Protein AF-A0A8B3P7I0-F1 (afdb_monomer_lite)

Secondary structure (DSSP, 8-state):
--HHHHHTSHHHHHHHHHHHHH--HHHHHHHHHHHHHHHHHHHHTTT-HHHHHHHHHHHHHHHHHHHHHHHHHTT-HHHHTTS-TT-HHHHHHHHHHHHHHHHHHHHTT-EEEEETTTTEEEEEEEETTEEEEEE----TT--SSSTT----HHHHHHHHTTSSSHHHHHHHHHHHHHHHHHHHS-BTTB----SS---GGGGHHHHTT--TT--

pLDDT: mean 73.66, std 15.65, range [30.73, 93.88]

Radius of gyration: 17.83 Å; chains: 1; bounding box: 43×37×45 Å

Structure (mmCIF, N/CA/C/O backbone):
data_AF-A0A8B3P7I0-F1
#
_entry.id   AF-A0A8B3P7I0-F1
#
loop_
_atom_site.group_PDB
_atom_site.id
_atom_site.type_symbol
_atom_site.label_atom_id
_atom_site.label_alt_id
_atom_site.label_comp_id
_atom_site.label_asym_id
_atom_site.label_entity_id
_atom_site.label_seq_id
_atom_site.pdbx_PDB_ins_code
_atom_site.Cartn_x
_atom_site.Cartn_y
_atom_site.Cartn_z
_atom_site.occupancy
_atom_site.B_iso_or_equiv
_atom_site.auth_seq_id
_atom_site.auth_comp_id
_atom_site.auth_asym_id
_atom_site.auth_atom_id
_atom_site.pdbx_PDB_model_num
ATOM 1 N N . MET A 1 1 ? 6.645 -15.765 -8.469 1.00 44.56 1 MET A N 1
ATOM 2 C CA . MET A 1 1 ? 5.422 -16.469 -8.013 1.00 44.56 1 MET A CA 1
ATOM 3 C C . MET A 1 1 ? 4.881 -15.931 -6.669 1.00 44.56 1 MET A C 1
ATOM 5 O O . MET A 1 1 ? 4.342 -16.698 -5.891 1.00 44.56 1 MET A O 1
ATOM 9 N N . VAL A 1 2 ? 4.981 -14.617 -6.403 1.00 53.50 2 VAL A N 1
ATOM 10 C CA . VAL A 1 2 ? 4.566 -13.982 -5.123 1.00 53.50 2 VAL A CA 1
ATOM 11 C C . VAL A 1 2 ? 3.185 -13.311 -5.235 1.00 53.50 2 VAL A C 1
ATOM 13 O O . VAL A 1 2 ? 2.382 -13.373 -4.316 1.00 53.50 2 VAL A O 1
ATOM 16 N N . VAL A 1 3 ? 2.853 -12.743 -6.402 1.00 53.81 3 VAL A N 1
ATOM 17 C CA . VAL A 1 3 ? 1.578 -12.024 -6.619 1.00 53.81 3 VAL A CA 1
ATOM 18 C C . VAL A 1 3 ? 0.361 -12.957 -6.666 1.00 53.81 3 VAL A C 1
ATOM 20 O O . VAL A 1 3 ? -0.700 -12.590 -6.178 1.00 53.81 3 VAL A O 1
ATOM 23 N N . LYS A 1 4 ? 0.506 -14.184 -7.190 1.00 53.66 4 LYS A N 1
ATOM 24 C CA . LYS A 1 4 ? -0.599 -15.160 -7.227 1.00 53.66 4 LYS A CA 1
ATOM 25 C C . LYS A 1 4 ? -1.088 -15.512 -5.824 1.00 53.66 4 LYS A C 1
ATOM 27 O O . LYS A 1 4 ? -2.280 -15.455 -5.559 1.00 53.66 4 LYS A O 1
ATOM 32 N N . ALA A 1 5 ? -0.147 -15.825 -4.936 1.00 59.59 5 ALA A N 1
ATOM 33 C CA . ALA A 1 5 ? -0.457 -16.203 -3.566 1.00 59.59 5 ALA A CA 1
ATOM 34 C C . ALA A 1 5 ? -1.152 -15.073 -2.795 1.00 59.59 5 ALA A C 1
ATOM 36 O O . ALA A 1 5 ? -1.981 -15.347 -1.942 1.00 59.59 5 ALA A O 1
ATOM 37 N N . LEU A 1 6 ? -0.883 -13.815 -3.155 1.00 64.69 6 LEU A N 1
ATOM 38 C CA . LEU A 1 6 ? -1.571 -12.662 -2.583 1.00 64.69 6 LEU A CA 1
ATOM 39 C C . LEU A 1 6 ? -2.996 -12.489 -3.065 1.00 64.69 6 LEU A C 1
ATOM 41 O O . LEU A 1 6 ? -3.870 -12.208 -2.258 1.00 64.69 6 LEU A O 1
ATOM 45 N N . ILE A 1 7 ? -3.234 -12.623 -4.369 1.00 70.38 7 ILE A N 1
ATOM 46 C CA . ILE A 1 7 ? -4.578 -12.448 -4.928 1.00 70.38 7 ILE A CA 1
ATOM 47 C C . ILE A 1 7 ? -5.504 -13.575 -4.470 1.00 70.38 7 ILE A C 1
ATOM 49 O O . ILE A 1 7 ? -6.681 -13.326 -4.218 1.00 70.38 7 ILE A O 1
ATOM 53 N N . ASP A 1 8 ? -4.960 -14.781 -4.324 1.00 74.88 8 ASP A N 1
ATOM 54 C CA . ASP A 1 8 ? -5.702 -15.965 -3.897 1.00 74.88 8 ASP A CA 1
ATOM 55 C C . ASP A 1 8 ? -5.804 -16.072 -2.354 1.00 74.88 8 ASP A C 1
ATOM 57 O O . ASP A 1 8 ? -6.414 -17.008 -1.838 1.00 74.88 8 ASP A O 1
ATOM 61 N N . HIS A 1 9 ? -5.227 -15.125 -1.598 1.00 76.75 9 HIS A N 1
ATOM 62 C CA . HIS A 1 9 ? -5.229 -15.155 -0.134 1.00 76.75 9 HIS A CA 1
ATOM 63 C C . HIS A 1 9 ? -6.627 -14.838 0.444 1.00 76.75 9 HIS A C 1
ATOM 65 O O . HIS A 1 9 ? -7.264 -13.881 -0.007 1.00 76.75 9 HIS A O 1
ATOM 71 N N . PRO A 1 10 ? -7.097 -15.529 1.505 1.00 78.19 10 PRO A N 1
ATOM 72 C CA . PRO A 1 10 ? -8.409 -15.268 2.116 1.00 78.19 10 PRO A CA 1
ATOM 73 C C . PRO A 1 10 ? -8.631 -13.814 2.554 1.00 78.19 10 PRO A C 1
ATOM 75 O O . PRO A 1 10 ? -9.731 -13.280 2.424 1.00 78.19 10 PRO A O 1
ATOM 78 N N . VAL A 1 11 ? -7.580 -13.133 3.025 1.00 81.25 11 VAL A N 1
ATOM 79 C CA . VAL A 1 11 ? -7.655 -11.698 3.359 1.00 81.25 11 VAL A CA 1
ATOM 80 C C . VAL A 1 11 ? -7.871 -10.849 2.105 1.00 81.25 11 VAL A C 1
ATOM 82 O O . VAL A 1 11 ? -8.641 -9.895 2.146 1.00 81.25 11 VAL A O 1
ATOM 85 N N . ALA A 1 12 ? -7.243 -11.191 0.977 1.00 80.06 12 ALA A N 1
ATOM 86 C CA . ALA A 1 12 ? -7.427 -10.458 -0.273 1.00 80.06 12 ALA A CA 1
ATOM 87 C C . ALA A 1 12 ? -8.825 -10.677 -0.867 1.00 80.06 12 ALA A C 1
ATOM 89 O O . ALA A 1 12 ? -9.408 -9.728 -1.404 1.00 80.06 12 ALA A O 1
ATOM 90 N N . ASP A 1 13 ? -9.390 -11.881 -0.726 1.00 82.69 13 ASP A N 1
ATOM 91 C CA . ASP A 1 13 ? -10.798 -12.138 -1.044 1.00 82.69 13 ASP A CA 1
ATOM 92 C C . ASP A 1 13 ? -11.724 -11.294 -0.161 1.00 82.69 13 ASP A C 1
ATOM 94 O O . ASP A 1 13 ? -12.556 -10.544 -0.677 1.00 82.69 13 ASP A O 1
ATOM 98 N N . TRP A 1 14 ? -11.522 -11.324 1.160 1.00 85.75 14 TRP A N 1
ATOM 99 C CA . TRP A 1 14 ? -12.306 -10.520 2.097 1.00 85.75 14 TRP A CA 1
ATOM 100 C C . TRP A 1 14 ? -12.247 -9.026 1.757 1.00 85.75 14 TRP A C 1
ATOM 102 O O . TRP A 1 14 ? -13.291 -8.383 1.630 1.00 85.75 14 TRP A O 1
ATOM 112 N N . VAL A 1 15 ? -11.045 -8.478 1.534 1.00 82.25 15 VAL A N 1
ATOM 113 C CA . VAL A 1 15 ? -10.854 -7.073 1.140 1.00 82.25 15 VAL A CA 1
ATOM 114 C C . VAL A 1 15 ? -11.589 -6.792 -0.169 1.00 82.25 15 VAL A C 1
ATOM 116 O O . VAL A 1 15 ? -12.301 -5.793 -0.266 1.00 82.25 15 VAL A O 1
ATOM 119 N N . SER A 1 16 ? -11.477 -7.685 -1.156 1.00 83.12 16 SER A N 1
ATOM 120 C CA . SER A 1 16 ? -12.153 -7.537 -2.449 1.00 83.12 16 SER A CA 1
ATOM 121 C C . SER A 1 16 ? -13.674 -7.491 -2.302 1.00 83.12 16 SER A C 1
ATOM 123 O O . SER A 1 16 ? -14.308 -6.652 -2.940 1.00 83.12 16 SER A O 1
ATOM 125 N N . ARG A 1 17 ? -14.266 -8.334 -1.446 1.00 87.00 17 ARG A N 1
ATOM 126 C CA . ARG A 1 17 ? -15.709 -8.306 -1.156 1.00 87.00 17 ARG A CA 1
ATOM 127 C C . ARG A 1 17 ? -16.110 -7.005 -0.463 1.00 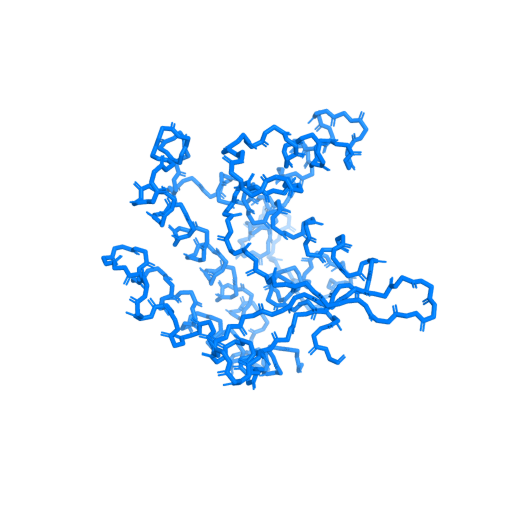87.00 17 ARG A C 1
ATOM 129 O O . ARG A 1 17 ? -16.977 -6.286 -0.955 1.00 87.00 17 ARG A O 1
ATOM 136 N N . LYS A 1 18 ? -15.421 -6.638 0.623 1.00 84.31 18 LYS A N 1
ATOM 137 C CA . LYS A 1 18 ? -15.746 -5.437 1.411 1.00 84.31 18 LYS A CA 1
ATOM 138 C C . LYS A 1 18 ? -15.549 -4.130 0.653 1.00 84.31 18 LYS A C 1
ATOM 140 O O . LYS A 1 18 ? -16.204 -3.149 0.991 1.00 84.31 18 LYS A O 1
ATOM 145 N N . VAL A 1 19 ? -14.688 -4.093 -0.366 1.00 84.81 19 VAL A N 1
ATOM 146 C CA . VAL A 1 19 ? -14.548 -2.931 -1.258 1.00 84.81 19 VAL A CA 1
ATOM 147 C C . VAL A 1 19 ? -15.885 -2.568 -1.907 1.00 84.81 19 VAL A C 1
ATOM 149 O O . VAL A 1 19 ? -16.232 -1.390 -1.912 1.00 84.81 19 VAL A O 1
ATOM 152 N N . TYR A 1 20 ? -16.650 -3.546 -2.399 1.00 85.81 20 TYR A N 1
ATOM 153 C CA . TYR A 1 20 ? -17.955 -3.285 -3.017 1.00 85.81 20 TYR A CA 1
ATOM 154 C C . TYR A 1 20 ? -19.025 -2.891 -1.995 1.00 85.81 20 TYR A C 1
ATOM 156 O O . TYR A 1 20 ? -19.889 -2.077 -2.312 1.00 85.81 20 TYR A O 1
ATOM 164 N N . ASP A 1 21 ? -18.935 -3.411 -0.770 1.00 83.62 21 ASP A N 1
ATOM 165 C CA . ASP A 1 21 ? -19.896 -3.106 0.295 1.00 83.62 21 ASP A CA 1
ATOM 166 C C . ASP A 1 21 ? -19.663 -1.724 0.927 1.00 83.62 21 ASP A C 1
ATOM 168 O O . ASP A 1 21 ? -20.606 -1.050 1.338 1.00 83.62 21 ASP A O 1
ATOM 172 N N . ARG A 1 22 ? -18.393 -1.314 1.071 1.00 82.12 22 ARG A N 1
ATOM 173 C CA . ARG A 1 22 ? -17.993 -0.171 1.913 1.00 82.12 22 ARG A CA 1
ATOM 174 C C . ARG A 1 22 ? -17.535 1.055 1.131 1.00 82.12 22 ARG A C 1
ATOM 176 O O . ARG A 1 22 ? -17.549 2.155 1.682 1.00 82.12 22 ARG A O 1
ATOM 183 N N . LEU A 1 23 ? -17.086 0.897 -0.114 1.00 86.62 23 LEU A N 1
ATOM 184 C CA . LEU A 1 23 ? -16.621 2.017 -0.932 1.00 86.62 23 LEU A CA 1
ATOM 185 C C . LEU A 1 23 ? -17.664 2.408 -1.969 1.00 86.62 23 LEU A C 1
ATOM 187 O O . LEU A 1 23 ? -18.417 1.592 -2.486 1.00 86.62 23 LEU A O 1
ATOM 191 N N . SER A 1 24 ? -17.655 3.684 -2.338 1.00 87.31 24 SER A N 1
ATOM 192 C CA . SER A 1 24 ? -18.503 4.203 -3.404 1.00 87.31 24 SER A CA 1
ATOM 193 C C . SER A 1 24 ? -17.734 5.162 -4.309 1.00 87.31 24 SER A C 1
ATOM 195 O O . SER A 1 24 ? -16.633 5.634 -3.990 1.00 87.31 24 SER A O 1
ATOM 197 N N . SER A 1 25 ? -18.328 5.466 -5.463 1.00 92.44 25 SER A N 1
ATOM 198 C CA . SER A 1 25 ? -17.863 6.515 -6.374 1.00 92.44 25 SER A CA 1
ATOM 199 C C . SER A 1 25 ? -16.387 6.345 -6.785 1.00 92.44 25 SER A C 1
ATOM 201 O O . SER A 1 25 ? -15.956 5.270 -7.217 1.00 92.44 25 SER A O 1
ATOM 203 N N . ARG A 1 26 ? -15.588 7.415 -6.660 1.00 92.00 26 ARG A N 1
ATOM 204 C CA . ARG A 1 26 ? -14.170 7.433 -7.031 1.00 92.00 26 ARG A CA 1
ATOM 205 C C . ARG A 1 26 ? -13.340 6.423 -6.240 1.00 92.00 26 ARG A C 1
ATOM 207 O O . ARG A 1 26 ? -12.462 5.809 -6.831 1.00 92.00 26 ARG A O 1
ATOM 214 N N . ALA A 1 27 ? -13.606 6.247 -4.944 1.00 90.25 27 ALA A N 1
ATOM 215 C CA . ALA A 1 27 ? -12.837 5.318 -4.116 1.00 90.25 27 ALA A CA 1
ATOM 216 C C . ALA A 1 27 ? -13.004 3.876 -4.617 1.00 90.25 27 ALA A C 1
ATOM 218 O O . ALA A 1 27 ? -12.011 3.198 -4.862 1.00 90.25 27 ALA A O 1
ATOM 219 N N . LEU A 1 28 ? -14.248 3.462 -4.888 1.00 90.50 28 LEU A N 1
ATOM 220 C CA . LEU A 1 28 ? -14.544 2.152 -5.473 1.00 90.50 28 LEU A CA 1
ATOM 221 C C . LEU A 1 28 ? -13.883 1.974 -6.847 1.00 90.50 28 LEU A C 1
ATOM 223 O O . LEU A 1 28 ? -13.230 0.964 -7.094 1.00 90.50 28 LEU A O 1
ATOM 227 N N . SER A 1 29 ? -14.003 2.974 -7.726 1.00 93.88 29 SER A N 1
ATOM 228 C CA . SER A 1 29 ? -13.418 2.913 -9.076 1.00 93.88 29 SER A CA 1
ATOM 229 C C . SER A 1 29 ? -11.896 2.730 -9.032 1.00 93.88 29 SER A C 1
ATOM 231 O O . SER A 1 29 ? -11.353 1.885 -9.741 1.00 93.88 29 SER A O 1
ATOM 233 N N . CYS A 1 30 ? -11.214 3.478 -8.159 1.00 92.94 30 CYS A N 1
ATOM 234 C CA . CYS A 1 30 ? -9.774 3.352 -7.942 1.00 92.94 30 CYS A CA 1
ATOM 235 C C . CYS A 1 30 ? -9.399 1.982 -7.351 1.00 92.94 30 CYS A C 1
ATOM 237 O O . CYS A 1 30 ? -8.455 1.360 -7.827 1.00 92.94 30 CYS A O 1
ATOM 239 N N . ALA A 1 31 ? -10.154 1.459 -6.376 1.00 89.94 31 ALA A N 1
ATOM 240 C CA . ALA A 1 31 ? -9.902 0.131 -5.804 1.00 89.94 31 ALA A CA 1
ATOM 241 C C . ALA A 1 31 ? -9.999 -0.987 -6.858 1.00 89.94 31 ALA A C 1
ATOM 243 O O . ALA A 1 31 ? -9.117 -1.843 -6.960 1.00 89.94 31 ALA A O 1
ATOM 244 N N . VAL A 1 32 ? -11.046 -0.950 -7.688 1.00 90.88 32 VAL A N 1
ATOM 245 C CA . VAL A 1 32 ? -11.231 -1.904 -8.791 1.00 90.88 32 VAL A CA 1
ATOM 246 C C . VAL A 1 32 ? -10.093 -1.784 -9.805 1.00 90.88 32 VAL A C 1
ATOM 248 O O . VAL A 1 32 ? -9.547 -2.800 -10.244 1.00 90.88 32 VAL A O 1
ATOM 251 N N . ASN A 1 33 ? -9.692 -0.558 -10.155 1.00 93.56 33 ASN A N 1
ATOM 252 C CA . ASN A 1 33 ? -8.608 -0.347 -11.109 1.00 93.56 33 ASN A CA 1
ATOM 253 C C . ASN A 1 33 ? -7.257 -0.835 -10.560 1.00 93.56 33 ASN A C 1
ATOM 255 O O . ASN A 1 33 ? -6.516 -1.508 -11.277 1.00 93.56 33 ASN A O 1
ATOM 259 N N . ALA A 1 34 ? -6.981 -0.594 -9.275 1.00 90.69 34 ALA A N 1
ATOM 260 C CA . ALA A 1 34 ? -5.794 -1.099 -8.592 1.00 90.69 34 ALA A CA 1
ATOM 261 C C . ALA A 1 34 ? -5.694 -2.628 -8.696 1.00 90.69 34 ALA A C 1
ATOM 263 O O . ALA A 1 34 ? -4.689 -3.160 -9.172 1.00 90.69 34 ALA A O 1
ATOM 264 N N . ARG A 1 35 ? -6.776 -3.341 -8.355 1.00 88.19 35 ARG A N 1
ATOM 265 C CA . ARG A 1 35 ? -6.840 -4.808 -8.458 1.00 88.19 35 ARG A CA 1
ATOM 266 C C . ARG A 1 35 ? -6.635 -5.295 -9.892 1.00 88.19 35 ARG A C 1
ATOM 268 O O . ARG A 1 35 ? -5.877 -6.235 -10.123 1.00 88.19 35 ARG A O 1
ATOM 275 N N . ASN A 1 36 ? -7.276 -4.656 -10.869 1.00 90.81 36 ASN A N 1
ATOM 276 C CA . ASN A 1 36 ? -7.137 -5.033 -12.277 1.00 90.81 36 ASN A CA 1
ATOM 277 C C . ASN A 1 36 ? -5.695 -4.876 -12.774 1.00 90.81 36 ASN A C 1
ATOM 279 O O . ASN A 1 36 ? -5.183 -5.754 -13.471 1.00 90.81 36 ASN A O 1
ATOM 283 N N . HIS A 1 37 ? -5.028 -3.782 -12.407 1.00 91.06 37 HIS A N 1
ATOM 284 C CA . HIS A 1 37 ? -3.626 -3.562 -12.742 1.00 91.06 37 HIS A CA 1
ATOM 285 C C . HIS A 1 37 ? -2.696 -4.561 -12.047 1.00 91.06 37 HIS A C 1
ATOM 287 O O . HIS A 1 37 ? -1.776 -5.062 -12.692 1.00 91.06 37 HIS A O 1
ATOM 293 N N . LEU A 1 38 ? -2.981 -4.944 -10.801 1.00 86.81 38 LEU A N 1
ATOM 294 C CA . LEU A 1 38 ? -2.221 -5.978 -10.101 1.00 86.81 38 LEU A CA 1
ATOM 295 C C . LEU A 1 38 ? -2.350 -7.353 -10.779 1.00 86.81 38 LEU A C 1
ATOM 297 O O . LEU A 1 38 ? -1.347 -8.016 -11.042 1.00 86.81 38 LEU A O 1
ATOM 301 N N . ILE A 1 39 ? -3.571 -7.754 -11.152 1.00 87.38 39 ILE A N 1
ATOM 302 C CA . ILE A 1 39 ? -3.816 -8.999 -11.902 1.00 87.38 39 ILE A CA 1
ATOM 303 C C . ILE A 1 39 ? -3.075 -8.978 -13.246 1.00 87.38 39 ILE A C 1
ATOM 305 O O . ILE A 1 39 ? -2.494 -9.983 -13.656 1.00 87.38 39 ILE A O 1
ATOM 309 N N . ARG A 1 40 ? -3.081 -7.840 -13.953 1.00 89.25 40 ARG A N 1
ATOM 310 C CA . ARG A 1 40 ? -2.334 -7.680 -15.212 1.00 89.25 40 ARG A CA 1
ATOM 311 C C . ARG A 1 40 ? -0.830 -7.813 -14.993 1.00 89.25 40 ARG A C 1
ATOM 313 O O . ARG A 1 40 ? -0.191 -8.533 -15.756 1.00 89.25 40 ARG A O 1
ATOM 320 N N . ALA A 1 41 ? -0.292 -7.182 -13.948 1.00 86.50 41 ALA A N 1
ATOM 321 C CA . ALA A 1 41 ? 1.119 -7.280 -13.589 1.00 86.50 41 ALA A CA 1
ATOM 322 C C . ALA A 1 41 ? 1.542 -8.738 -13.391 1.00 86.50 41 ALA A C 1
ATOM 324 O O . ALA A 1 41 ? 2.561 -9.157 -13.934 1.00 86.50 41 ALA A O 1
ATOM 325 N N . GLN A 1 42 ? 0.722 -9.527 -12.692 1.00 84.44 42 GLN A N 1
ATOM 326 C CA . GLN A 1 42 ? 0.960 -10.956 -12.516 1.00 84.44 42 GLN A CA 1
ATOM 327 C C . GLN A 1 42 ? 0.945 -11.714 -13.846 1.00 84.44 42 GLN A C 1
ATOM 329 O O . GLN A 1 42 ? 1.863 -12.478 -14.122 1.00 84.44 42 GLN A O 1
ATOM 334 N N . LYS A 1 43 ? -0.091 -11.520 -14.670 1.00 86.44 43 LYS A N 1
ATOM 335 C CA . LYS A 1 43 ? -0.264 -12.269 -15.926 1.00 86.44 43 LYS A CA 1
ATOM 336 C C . LYS A 1 43 ? 0.850 -12.015 -16.940 1.00 86.44 43 LYS A C 1
ATOM 338 O O . LYS A 1 43 ? 1.138 -12.894 -17.742 1.00 86.44 43 LYS A O 1
ATOM 343 N N . ILE A 1 44 ? 1.442 -10.822 -16.924 1.00 86.19 44 ILE A N 1
ATOM 344 C CA . ILE A 1 44 ? 2.500 -10.428 -17.861 1.00 86.19 44 ILE A CA 1
ATOM 345 C C . ILE A 1 44 ? 3.911 -10.589 -17.271 1.00 86.19 44 ILE A C 1
ATOM 347 O O . ILE A 1 44 ? 4.880 -10.380 -17.993 1.00 86.19 44 ILE A O 1
ATOM 351 N N . ALA A 1 45 ? 4.045 -10.965 -15.991 1.00 83.00 45 ALA A N 1
ATOM 352 C CA . ALA A 1 45 ? 5.334 -11.049 -15.295 1.00 83.00 45 ALA A CA 1
ATOM 353 C C . ALA A 1 45 ? 6.347 -11.944 -16.020 1.00 83.00 45 ALA A C 1
ATOM 355 O O . ALA A 1 45 ? 7.490 -11.535 -16.204 1.00 83.00 45 ALA A O 1
ATOM 356 N N . ASP A 1 46 ? 5.904 -13.105 -16.505 1.00 80.06 46 ASP A N 1
ATOM 357 C CA . ASP A 1 46 ? 6.772 -14.074 -17.188 1.00 80.06 46 ASP A CA 1
ATOM 358 C C . ASP A 1 46 ? 7.021 -13.721 -18.670 1.00 80.06 46 ASP A C 1
ATOM 360 O O . ASP A 1 46 ? 7.829 -14.360 -19.339 1.00 80.06 46 ASP A O 1
ATOM 364 N N . ILE A 1 47 ? 6.329 -12.702 -19.195 1.00 86.00 47 ILE A N 1
ATOM 365 C CA . ILE A 1 47 ? 6.422 -12.257 -20.595 1.00 86.00 47 ILE A CA 1
ATOM 366 C C . ILE A 1 47 ? 7.277 -10.990 -20.702 1.00 86.00 47 ILE A C 1
ATOM 368 O O . ILE A 1 47 ? 8.110 -10.860 -21.597 1.00 86.00 47 ILE A O 1
ATOM 372 N N . SER A 1 48 ? 7.059 -10.022 -19.811 1.00 82.69 48 SER A N 1
ATOM 373 C CA . SER A 1 48 ? 7.781 -8.754 -19.801 1.00 82.69 48 SER A CA 1
ATOM 374 C C . SER A 1 48 ? 7.845 -8.170 -18.395 1.00 82.69 48 SER A C 1
ATOM 376 O O . SER A 1 48 ? 6.864 -7.621 -17.885 1.00 82.69 48 SER A O 1
ATOM 378 N N . THR A 1 49 ? 9.042 -8.204 -17.808 1.00 80.56 49 THR A N 1
ATOM 379 C CA . THR A 1 49 ? 9.336 -7.579 -16.513 1.00 80.56 49 THR A CA 1
ATOM 380 C C . THR A 1 49 ? 8.984 -6.093 -16.513 1.00 80.56 49 THR A C 1
ATOM 382 O O . THR A 1 49 ? 8.354 -5.612 -15.577 1.00 80.56 49 THR A O 1
ATOM 385 N N . THR A 1 50 ? 9.308 -5.365 -17.585 1.00 80.75 50 THR A N 1
ATOM 386 C CA . THR A 1 50 ? 9.037 -3.924 -17.692 1.00 80.75 50 THR A CA 1
ATOM 387 C C . THR A 1 50 ? 7.545 -3.615 -17.705 1.00 80.75 50 THR A C 1
ATOM 389 O O . THR A 1 50 ? 7.083 -2.757 -16.955 1.00 80.75 50 THR A O 1
ATOM 392 N N . VAL A 1 51 ? 6.761 -4.334 -18.514 1.00 84.06 51 VAL A N 1
ATOM 393 C CA . VAL A 1 51 ? 5.306 -4.117 -18.574 1.00 84.06 51 VAL A CA 1
ATOM 394 C C . VAL A 1 51 ? 4.631 -4.577 -17.278 1.00 84.06 51 VAL A C 1
ATOM 396 O O . VAL A 1 51 ? 3.691 -3.933 -16.807 1.00 84.06 51 VAL A O 1
ATOM 399 N N . SER A 1 52 ? 5.128 -5.651 -16.661 1.00 83.19 52 SER A N 1
ATOM 400 C CA . SER A 1 52 ? 4.669 -6.111 -15.348 1.00 83.19 52 SER A CA 1
ATOM 401 C C . SER A 1 52 ? 4.903 -5.048 -14.276 1.00 83.19 52 SER A C 1
ATOM 403 O O . SER A 1 52 ? 3.963 -4.663 -13.578 1.00 83.19 52 SER A O 1
ATOM 405 N N . TYR A 1 53 ? 6.112 -4.487 -14.222 1.00 82.06 53 TYR A N 1
ATOM 406 C CA . TYR A 1 53 ? 6.478 -3.412 -13.306 1.00 82.06 53 TYR A CA 1
ATOM 407 C C . TYR A 1 53 ? 5.629 -2.150 -13.518 1.00 82.06 53 TYR A C 1
ATOM 409 O O . TYR A 1 53 ? 5.131 -1.560 -12.556 1.00 82.06 53 TYR A O 1
ATOM 417 N N . PHE A 1 54 ? 5.386 -1.768 -14.775 1.00 84.12 54 PHE A N 1
ATOM 418 C CA . PHE A 1 54 ? 4.487 -0.664 -15.116 1.00 84.12 54 PHE A CA 1
ATOM 419 C C . PHE A 1 54 ? 3.074 -0.891 -14.561 1.00 84.12 54 PHE A C 1
ATOM 421 O O . PHE A 1 54 ? 2.501 0.004 -13.933 1.00 84.12 54 PHE A O 1
ATOM 428 N N . CYS A 1 55 ? 2.525 -2.095 -14.750 1.00 87.31 55 CYS A N 1
ATOM 429 C CA . CYS A 1 55 ? 1.207 -2.458 -14.233 1.00 87.31 55 CYS A CA 1
ATOM 430 C C . CYS A 1 55 ? 1.174 -2.446 -12.701 1.00 87.31 55 CYS A C 1
ATOM 432 O O . CYS A 1 55 ? 0.230 -1.912 -12.126 1.00 87.31 55 CYS A O 1
ATOM 434 N N . ALA A 1 56 ? 2.199 -2.982 -12.039 1.00 84.00 56 ALA A N 1
ATOM 435 C CA . ALA A 1 56 ? 2.274 -3.010 -10.581 1.00 84.00 56 ALA A CA 1
ATOM 436 C C . ALA A 1 56 ? 2.366 -1.589 -9.996 1.00 84.00 56 ALA A C 1
ATOM 438 O O . ALA A 1 56 ? 1.654 -1.261 -9.052 1.00 84.00 56 ALA A O 1
ATOM 439 N N . THR A 1 57 ? 3.144 -0.708 -10.629 1.00 83.19 57 THR A N 1
ATOM 440 C CA . THR A 1 57 ? 3.232 0.710 -10.249 1.00 83.19 57 THR A CA 1
ATOM 441 C C . THR A 1 57 ? 1.878 1.414 -10.388 1.00 83.19 57 THR A C 1
ATOM 443 O O . THR A 1 57 ? 1.452 2.125 -9.480 1.00 83.19 57 THR A O 1
ATOM 446 N N . HIS A 1 58 ? 1.152 1.176 -11.487 1.00 87.31 58 HIS A N 1
ATOM 447 C CA . HIS A 1 58 ? -0.201 1.720 -11.668 1.00 87.31 58 HIS A CA 1
ATOM 448 C C . HIS A 1 58 ? -1.182 1.193 -10.620 1.00 87.31 58 HIS A C 1
ATOM 450 O O . HIS A 1 58 ? -2.011 1.954 -10.122 1.00 87.31 58 HIS A O 1
ATOM 456 N N . ALA A 1 59 ? -1.069 -0.084 -10.246 1.00 89.06 59 ALA A N 1
ATOM 457 C CA . ALA A 1 59 ? -1.880 -0.656 -9.181 1.00 89.06 59 ALA A CA 1
ATOM 458 C C . ALA A 1 59 ? -1.670 0.087 -7.853 1.00 89.06 59 ALA A C 1
ATOM 460 O O . ALA A 1 59 ? -2.644 0.453 -7.195 1.00 89.06 59 ALA A O 1
ATOM 461 N N . THR A 1 60 ? -0.417 0.375 -7.491 1.00 86.69 60 THR A N 1
ATOM 462 C CA . THR A 1 60 ? -0.075 1.151 -6.290 1.00 86.69 60 THR A CA 1
ATOM 463 C C . THR A 1 60 ? -0.624 2.577 -6.353 1.00 86.69 60 THR A C 1
ATOM 465 O O . THR A 1 60 ? -1.211 3.055 -5.383 1.00 86.69 60 THR A O 1
ATOM 468 N N . GLU A 1 61 ? -0.496 3.267 -7.489 1.00 87.75 61 GLU A N 1
ATOM 469 C CA . GLU A 1 61 ? -1.019 4.631 -7.627 1.00 87.75 61 GLU A CA 1
ATOM 470 C C . GLU A 1 61 ? -2.542 4.713 -7.470 1.00 87.75 61 GLU A C 1
ATOM 472 O O . GLU A 1 61 ? -3.053 5.658 -6.859 1.00 87.75 61 GLU A O 1
ATOM 477 N N . GLU A 1 62 ? -3.265 3.735 -8.013 1.00 91.50 62 GLU A N 1
ATOM 478 C CA . GLU A 1 62 ? -4.717 3.635 -7.870 1.00 91.50 62 GLU A CA 1
ATOM 479 C C . GLU A 1 62 ? -5.122 3.252 -6.444 1.00 91.50 62 GLU A C 1
ATOM 481 O O . GLU A 1 62 ? -6.085 3.804 -5.912 1.00 91.50 62 GLU A O 1
ATOM 486 N N . ALA A 1 63 ? -4.355 2.389 -5.770 1.00 90.19 63 ALA A N 1
ATOM 487 C CA . ALA A 1 63 ? -4.576 2.075 -4.360 1.00 90.19 63 ALA A CA 1
ATOM 488 C C . ALA A 1 63 ? -4.426 3.327 -3.477 1.00 90.19 63 ALA A C 1
ATOM 490 O O . ALA A 1 63 ? -5.282 3.604 -2.635 1.00 90.19 63 ALA A O 1
ATOM 491 N N . VAL A 1 64 ? -3.403 4.151 -3.726 1.00 90.12 64 VAL A N 1
ATOM 492 C CA . VAL A 1 64 ? -3.223 5.440 -3.040 1.00 90.12 64 VAL A CA 1
ATOM 493 C C . VAL A 1 64 ? -4.367 6.408 -3.364 1.00 90.12 64 VAL A C 1
ATOM 495 O O . VAL A 1 64 ? -4.904 7.063 -2.470 1.00 90.12 64 VAL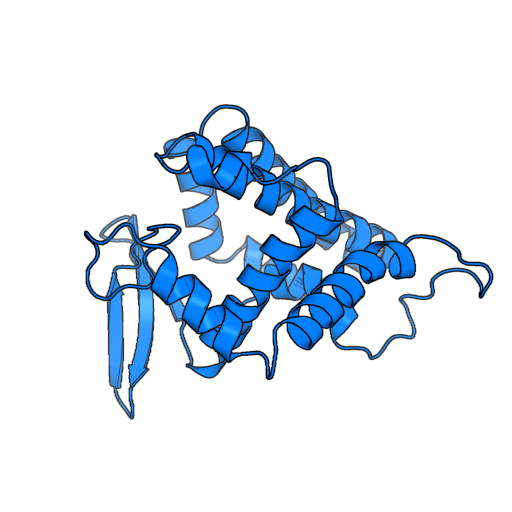 A O 1
ATOM 498 N N . ALA A 1 65 ? -4.792 6.495 -4.627 1.00 91.69 65 ALA A N 1
ATOM 499 C CA . ALA A 1 65 ? -5.923 7.339 -5.008 1.00 91.69 65 ALA A CA 1
ATOM 500 C C . ALA A 1 65 ? -7.231 6.894 -4.327 1.00 91.69 65 ALA A C 1
ATOM 502 O O . ALA A 1 65 ? -8.007 7.746 -3.884 1.00 91.69 65 ALA A O 1
ATOM 503 N N . CYS A 1 66 ? -7.445 5.582 -4.197 1.00 91.19 66 CYS A N 1
ATOM 504 C CA . CYS A 1 66 ? -8.537 4.992 -3.430 1.00 91.19 66 CYS A CA 1
ATOM 505 C C . CYS A 1 66 ? -8.461 5.397 -1.955 1.00 91.19 66 CYS A C 1
ATOM 507 O O . CYS A 1 66 ? -9.442 5.919 -1.426 1.00 91.19 66 CYS A O 1
ATOM 509 N N . PHE A 1 67 ? -7.300 5.230 -1.312 1.00 88.56 67 PHE A N 1
ATOM 510 C CA . PHE A 1 67 ? -7.071 5.618 0.083 1.00 88.56 67 PHE A CA 1
ATOM 511 C C . PHE A 1 67 ? -7.435 7.088 0.328 1.00 88.56 67 PHE A C 1
ATOM 513 O O . PHE A 1 67 ? -8.248 7.396 1.198 1.00 88.56 67 PHE A O 1
ATOM 520 N N . VAL A 1 68 ? -6.924 8.003 -0.502 1.00 89.69 68 VAL A N 1
ATOM 521 C CA . VAL A 1 68 ? -7.196 9.444 -0.370 1.00 89.69 68 VAL A CA 1
ATOM 522 C C . VAL A 1 68 ? -8.668 9.769 -0.626 1.00 89.69 68 VAL A C 1
ATOM 524 O O . VAL A 1 68 ? -9.254 10.592 0.080 1.00 89.69 68 VAL A O 1
ATOM 527 N N . ALA A 1 69 ? -9.287 9.149 -1.634 1.00 90.00 69 ALA A N 1
ATOM 528 C CA . ALA A 1 69 ? -10.705 9.347 -1.923 1.00 90.00 69 ALA A CA 1
ATOM 529 C C . ALA A 1 69 ? -11.592 8.844 -0.773 1.00 90.00 69 ALA A C 1
ATOM 531 O O . ALA A 1 69 ? -12.531 9.539 -0.384 1.00 90.00 69 ALA A O 1
ATOM 532 N N . SER A 1 70 ? -11.258 7.688 -0.196 1.00 87.81 70 SER A N 1
ATOM 533 C CA . SER A 1 70 ? -11.944 7.123 0.966 1.00 87.81 70 SER A CA 1
ATOM 534 C C . SER A 1 70 ? -11.778 8.014 2.200 1.00 87.81 70 SER A C 1
ATOM 536 O O . SER A 1 70 ? -12.767 8.361 2.843 1.00 87.81 70 SER A O 1
ATOM 538 N N . ALA A 1 71 ? -10.565 8.500 2.478 1.00 85.12 71 ALA A N 1
ATOM 539 C CA . ALA A 1 71 ? -10.307 9.428 3.579 1.00 85.12 71 ALA A CA 1
ATOM 540 C C . ALA A 1 71 ? -11.150 10.716 3.460 1.00 85.12 71 ALA A C 1
ATOM 542 O O . ALA A 1 71 ? -11.737 11.179 4.438 1.00 85.12 71 ALA A O 1
ATOM 543 N N . LYS A 1 72 ? -11.302 11.267 2.246 1.00 87.06 72 LYS A N 1
ATOM 544 C CA . LYS A 1 72 ? -12.165 12.440 1.992 1.00 87.06 72 LYS A CA 1
ATOM 545 C C . LYS A 1 72 ? -13.652 12.183 2.246 1.00 87.06 72 LYS A C 1
ATOM 547 O O . LYS A 1 72 ? -14.371 13.140 2.544 1.00 87.06 72 LYS A O 1
ATOM 552 N N . ALA A 1 73 ? -14.107 10.945 2.072 1.00 83.19 73 ALA A N 1
ATOM 553 C CA . ALA A 1 73 ? -15.491 10.541 2.302 1.00 83.19 73 ALA A CA 1
ATOM 554 C C . ALA A 1 73 ? -15.776 10.221 3.780 1.00 83.19 73 ALA A C 1
ATOM 556 O O . ALA A 1 73 ? -16.901 10.404 4.226 1.00 83.19 73 ALA A O 1
ATOM 557 N N . ASN A 1 74 ? -14.759 9.817 4.544 1.00 77.50 74 ASN A N 1
ATOM 558 C CA . ASN A 1 74 ? -14.901 9.301 5.907 1.00 77.50 74 ASN A CA 1
ATOM 559 C C . ASN A 1 74 ? -14.347 10.261 6.978 1.00 77.50 74 ASN A C 1
ATOM 561 O O . ASN A 1 74 ? -13.614 9.853 7.867 1.00 77.50 74 ASN A O 1
ATOM 565 N N . GLY A 1 75 ? -14.655 11.558 6.879 1.00 77.00 75 GLY A N 1
ATOM 566 C CA . GLY A 1 75 ? -14.341 12.536 7.937 1.00 77.00 75 GLY A CA 1
ATOM 567 C C . GLY A 1 75 ? -12.927 13.138 7.918 1.00 77.00 75 GLY A C 1
ATOM 568 O O . GLY A 1 75 ? -12.686 14.125 8.604 1.00 77.00 75 GLY A O 1
ATOM 569 N N . TYR A 1 76 ? -12.017 12.661 7.063 1.00 81.50 76 TYR A N 1
ATOM 570 C CA . TYR A 1 76 ? -10.624 13.143 6.993 1.00 81.50 76 TYR A CA 1
ATOM 571 C C . TYR A 1 76 ? -10.364 14.140 5.853 1.00 81.50 76 TYR A C 1
ATOM 573 O O . TYR A 1 76 ? -9.233 14.316 5.388 1.00 81.50 76 TYR A O 1
ATOM 581 N N . ARG A 1 77 ? -11.412 14.812 5.360 1.00 85.19 77 ARG A N 1
ATOM 582 C CA . ARG A 1 77 ? -11.329 15.695 4.184 1.00 85.19 77 ARG A CA 1
ATOM 583 C C . ARG A 1 77 ? -10.312 16.827 4.347 1.00 85.19 77 ARG A C 1
ATOM 585 O O . ARG A 1 77 ? -9.631 17.143 3.370 1.00 85.19 77 ARG A O 1
ATOM 592 N N . SER A 1 78 ? -10.207 17.426 5.532 1.00 85.81 78 SER A N 1
ATOM 593 C CA . SER A 1 78 ? -9.304 18.555 5.816 1.00 85.81 78 SER A CA 1
ATOM 594 C C . SER A 1 78 ? -7.822 18.198 5.641 1.00 85.81 78 SER A C 1
ATOM 596 O O . SER A 1 78 ? -7.036 19.039 5.208 1.00 85.81 78 SER A O 1
ATOM 598 N N . TRP A 1 79 ? -7.441 16.948 5.912 1.00 84.56 79 TRP A N 1
ATOM 599 C CA . TRP A 1 79 ? -6.083 16.445 5.698 1.00 84.56 79 TRP A CA 1
ATOM 600 C C . TRP A 1 79 ? -5.908 15.882 4.290 1.00 84.56 79 TRP A C 1
ATOM 602 O O . TRP A 1 79 ? -5.020 16.315 3.559 1.00 84.56 79 TRP A O 1
ATOM 612 N N . ALA A 1 80 ? -6.809 15.000 3.853 1.00 86.12 80 ALA A N 1
ATOM 613 C CA . ALA A 1 80 ? -6.701 14.320 2.564 1.00 86.12 80 ALA A CA 1
ATOM 614 C C . ALA A 1 80 ? -6.791 15.271 1.353 1.00 86.12 80 ALA A C 1
ATOM 616 O O . ALA A 1 80 ? -6.331 14.942 0.260 1.00 86.12 80 ALA A O 1
ATOM 617 N N . SER A 1 81 ? -7.387 16.459 1.508 1.00 88.12 81 SER A N 1
ATOM 618 C CA . SER A 1 81 ? -7.451 17.470 0.438 1.00 88.12 81 SER A CA 1
ATOM 619 C C . SER A 1 81 ? -6.158 18.257 0.249 1.00 88.12 81 SER A C 1
ATOM 621 O O . SER A 1 81 ? -6.009 18.886 -0.794 1.00 88.12 81 SER A O 1
ATOM 623 N N . LYS A 1 82 ? -5.215 18.189 1.199 1.00 88.50 82 LYS A N 1
ATOM 624 C CA . LYS A 1 82 ? -3.881 18.793 1.054 1.00 88.50 82 LYS A CA 1
ATOM 625 C C . LYS A 1 82 ? -3.007 18.034 0.057 1.00 88.50 82 LYS A C 1
ATOM 627 O O . LYS A 1 82 ? -2.061 18.597 -0.477 1.00 88.50 82 LYS A O 1
ATOM 632 N N . MET A 1 83 ? -3.339 16.771 -0.201 1.00 85.25 83 MET A N 1
ATOM 633 C CA . MET A 1 83 ? -2.618 15.936 -1.146 1.00 85.25 83 MET A CA 1
ATOM 634 C C . MET A 1 83 ? 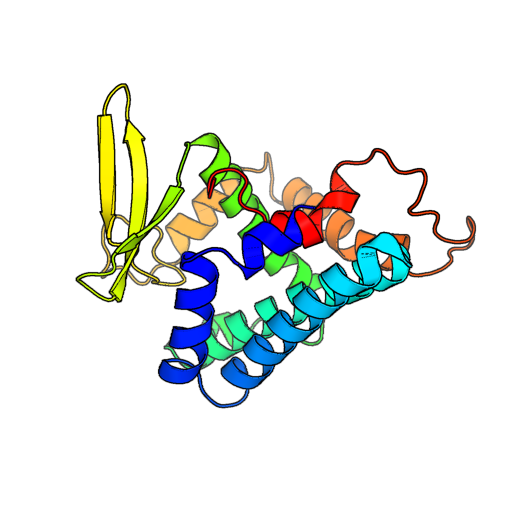-3.146 16.131 -2.571 1.00 85.25 83 MET A C 1
ATOM 636 O O . MET A 1 83 ? -4.328 15.907 -2.866 1.00 85.25 83 MET A O 1
ATOM 640 N N . ASN A 1 84 ? -2.243 16.476 -3.482 1.00 85.88 84 ASN A N 1
ATOM 641 C CA . ASN A 1 84 ? -2.495 16.477 -4.910 1.00 85.88 84 ASN A CA 1
ATOM 642 C C . ASN A 1 84 ? -2.295 15.066 -5.479 1.00 85.88 84 ASN A C 1
ATOM 644 O O . ASN A 1 84 ? -1.196 14.671 -5.843 1.00 85.88 84 ASN A O 1
ATOM 648 N N . ILE A 1 85 ? -3.381 14.310 -5.633 1.00 84.38 85 ILE A N 1
ATOM 649 C CA . ILE A 1 85 ? -3.345 12.952 -6.209 1.00 84.38 85 ILE A CA 1
ATOM 650 C C . ILE A 1 85 ? -2.913 12.901 -7.687 1.00 84.38 85 ILE A C 1
ATOM 652 O O . ILE A 1 85 ? -2.756 11.812 -8.234 1.00 84.38 85 ILE A O 1
ATOM 656 N N . ARG A 1 86 ? -2.783 14.043 -8.374 1.00 84.19 86 ARG A N 1
ATOM 657 C CA . ARG A 1 86 ? -2.224 14.093 -9.736 1.00 84.19 86 ARG A CA 1
ATOM 658 C C . ARG A 1 86 ? -0.700 14.183 -9.729 1.00 84.19 86 ARG A C 1
ATOM 660 O O . ARG A 1 86 ? -0.086 13.914 -10.750 1.00 84.19 86 ARG A O 1
ATOM 667 N N . ASP A 1 87 ? -0.115 14.544 -8.593 1.00 84.00 87 ASP A N 1
ATOM 668 C CA . ASP A 1 87 ? 1.323 14.588 -8.392 1.00 84.00 87 ASP A CA 1
ATOM 669 C C . ASP A 1 87 ? 1.828 13.190 -8.006 1.00 84.00 87 ASP A C 1
ATOM 671 O O . ASP A 1 87 ? 1.470 12.631 -6.963 1.00 84.00 87 ASP A O 1
ATOM 675 N N . HIS A 1 88 ? 2.646 12.608 -8.882 1.00 77.75 88 HIS A N 1
ATOM 676 C CA . HIS A 1 88 ? 3.217 11.282 -8.671 1.00 77.75 88 HIS A CA 1
ATOM 677 C C . HIS A 1 88 ? 4.139 11.240 -7.449 1.00 77.75 88 HIS A C 1
ATOM 679 O O . HIS A 1 88 ? 4.105 10.254 -6.713 1.00 77.75 88 HIS A O 1
ATOM 685 N N . ALA A 1 89 ? 4.884 12.311 -7.161 1.00 77.25 89 ALA A N 1
ATOM 686 C CA . ALA A 1 89 ? 5.762 12.353 -5.996 1.00 77.25 89 ALA A CA 1
ATOM 687 C C . ALA A 1 89 ? 4.952 12.258 -4.696 1.00 77.25 89 ALA A C 1
ATOM 689 O O . ALA A 1 89 ? 5.299 11.495 -3.795 1.00 77.25 89 ALA A O 1
ATOM 690 N N . GLN A 1 90 ? 3.807 12.943 -4.628 1.00 82.94 90 GLN A N 1
ATOM 691 C CA . GLN A 1 90 ? 2.927 12.879 -3.458 1.00 82.94 90 GLN A CA 1
ATOM 692 C C . GLN A 1 90 ? 2.258 11.513 -3.289 1.00 82.94 90 GLN A C 1
ATOM 694 O O . GLN A 1 90 ? 2.104 11.042 -2.163 1.00 82.94 90 GLN A O 1
ATOM 699 N N . LYS A 1 91 ? 1.888 10.835 -4.383 1.00 83.88 91 LYS A N 1
ATOM 700 C CA . LYS A 1 91 ? 1.406 9.445 -4.301 1.00 83.88 91 LYS A CA 1
ATOM 701 C C . LYS A 1 91 ? 2.474 8.509 -3.738 1.00 83.88 91 LYS A C 1
ATOM 703 O O . LYS A 1 91 ? 2.158 7.636 -2.931 1.00 83.88 91 LYS A O 1
ATOM 708 N N . VAL A 1 92 ? 3.728 8.709 -4.138 1.00 79.38 92 VAL A N 1
ATOM 709 C CA . VAL A 1 92 ? 4.850 7.885 -3.680 1.00 79.38 92 VAL A CA 1
ATOM 710 C C . VAL A 1 92 ? 5.130 8.084 -2.193 1.00 79.38 92 VAL A C 1
ATOM 712 O O . VAL A 1 92 ? 5.490 7.112 -1.536 1.00 79.38 92 VAL A O 1
ATOM 715 N N . VAL A 1 93 ? 4.891 9.270 -1.623 1.00 78.56 93 VAL A N 1
ATOM 716 C CA . VAL A 1 93 ? 4.967 9.480 -0.162 1.00 78.56 93 VAL A CA 1
ATOM 717 C C . VAL A 1 93 ? 4.042 8.501 0.569 1.00 78.56 93 VAL A C 1
ATOM 719 O O . VAL A 1 93 ? 4.488 7.776 1.454 1.00 78.56 93 VAL A O 1
ATOM 722 N N . VAL A 1 94 ? 2.769 8.426 0.164 1.00 80.69 94 VAL A N 1
ATOM 723 C CA . VAL A 1 94 ? 1.773 7.545 0.805 1.00 80.69 94 VAL A CA 1
ATOM 724 C C . VAL A 1 94 ? 2.125 6.071 0.609 1.00 80.69 94 VAL A C 1
ATOM 726 O O . VAL A 1 94 ? 2.048 5.290 1.553 1.00 80.69 94 VAL A O 1
ATOM 729 N N . ALA A 1 95 ? 2.550 5.689 -0.597 1.00 80.12 95 ALA A N 1
ATOM 730 C CA . ALA A 1 95 ? 2.994 4.323 -0.863 1.00 80.12 95 ALA A CA 1
ATOM 731 C C . ALA A 1 95 ? 4.231 3.947 -0.026 1.00 80.12 95 ALA A C 1
ATOM 733 O O . ALA A 1 95 ? 4.304 2.846 0.511 1.00 80.12 95 ALA A O 1
ATOM 734 N N . SER A 1 96 ? 5.181 4.874 0.132 1.00 74.12 96 SER A N 1
ATOM 735 C CA . SER A 1 96 ? 6.385 4.675 0.948 1.00 74.12 96 SER A CA 1
ATOM 736 C C . SER A 1 96 ? 6.038 4.537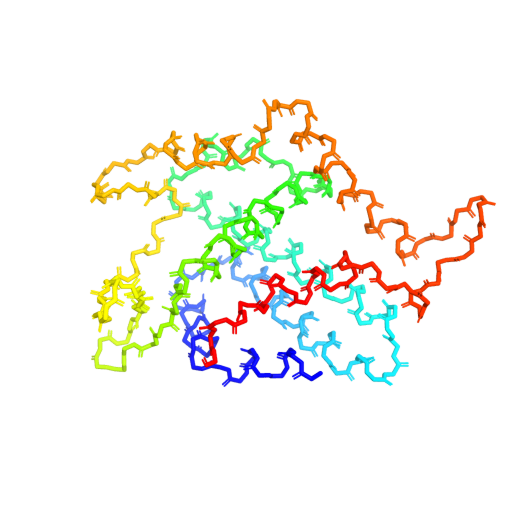 2.425 1.00 74.12 96 SER A C 1
ATOM 738 O O . SER A 1 96 ? 6.590 3.670 3.091 1.00 74.12 96 SER A O 1
ATOM 740 N N . TYR A 1 97 ? 5.098 5.345 2.919 1.00 74.69 97 TYR A N 1
ATOM 741 C CA . TYR A 1 97 ? 4.597 5.244 4.285 1.00 74.69 97 TYR A CA 1
ATOM 742 C C . TYR A 1 97 ? 3.986 3.869 4.568 1.00 74.69 97 TYR A C 1
ATOM 744 O O . TYR A 1 97 ? 4.379 3.194 5.516 1.00 74.69 97 TYR A O 1
ATOM 752 N N . ALA A 1 98 ? 3.072 3.423 3.706 1.00 76.94 98 ALA A N 1
ATOM 753 C CA . ALA A 1 98 ? 2.447 2.114 3.849 1.00 76.94 98 ALA A CA 1
ATOM 754 C C . ALA A 1 98 ? 3.463 0.963 3.727 1.00 76.94 98 ALA A C 1
ATOM 756 O O . ALA A 1 98 ? 3.326 -0.027 4.438 1.00 76.94 98 ALA A O 1
ATOM 757 N N . GLN A 1 99 ? 4.517 1.108 2.913 1.00 72.38 99 GLN A N 1
ATOM 758 C CA . GLN A 1 99 ? 5.605 0.128 2.871 1.00 72.38 99 GLN A CA 1
ATOM 759 C C . GLN A 1 99 ? 6.394 0.082 4.182 1.00 72.38 99 GLN A C 1
ATOM 761 O O . GLN A 1 99 ? 6.651 -1.003 4.677 1.00 72.38 99 GLN A O 1
ATOM 766 N N . VAL A 1 100 ? 6.751 1.232 4.764 1.00 69.75 100 VAL A N 1
ATOM 767 C CA . VAL A 1 100 ? 7.463 1.274 6.055 1.00 69.75 100 VAL A CA 1
ATOM 768 C C . VAL A 1 100 ? 6.640 0.589 7.148 1.00 69.75 100 VAL A C 1
ATOM 770 O O . VAL A 1 100 ? 7.185 -0.177 7.937 1.00 69.75 100 VAL A O 1
ATOM 773 N N . ILE A 1 101 ? 5.321 0.806 7.163 1.00 69.75 101 ILE A N 1
ATOM 774 C CA . ILE A 1 101 ? 4.425 0.095 8.082 1.00 69.75 101 ILE A CA 1
ATOM 775 C C . ILE A 1 101 ? 4.427 -1.410 7.800 1.00 69.75 101 ILE A C 1
ATOM 777 O O . ILE A 1 101 ? 4.488 -2.192 8.742 1.00 69.75 101 ILE A O 1
ATOM 781 N N . ALA A 1 102 ? 4.356 -1.822 6.533 1.00 71.06 102 ALA A N 1
ATOM 782 C CA . ALA A 1 102 ? 4.374 -3.236 6.163 1.00 71.06 102 ALA A CA 1
ATOM 783 C C . ALA A 1 102 ? 5.691 -3.921 6.567 1.00 71.06 102 ALA A C 1
ATOM 785 O O . ALA A 1 102 ? 5.655 -5.017 7.119 1.00 71.06 102 ALA A O 1
ATOM 786 N N . ASP A 1 103 ? 6.827 -3.253 6.358 1.00 67.50 103 ASP A N 1
ATOM 787 C CA . ASP A 1 103 ? 8.151 -3.738 6.753 1.00 67.50 103 ASP A CA 1
ATOM 788 C C . ASP A 1 103 ? 8.246 -3.860 8.287 1.00 67.50 103 ASP A C 1
ATOM 790 O O . ASP A 1 103 ? 8.772 -4.841 8.809 1.00 67.50 103 ASP A O 1
ATOM 794 N N . HIS A 1 104 ? 7.696 -2.895 9.033 1.00 67.62 104 HIS A N 1
ATOM 795 C CA . HIS A 1 104 ? 7.646 -2.971 10.494 1.00 67.62 104 HIS A CA 1
ATOM 796 C C . HIS A 1 104 ? 6.717 -4.088 10.989 1.00 67.62 104 HIS A C 1
ATOM 798 O O . HIS A 1 104 ? 7.070 -4.811 11.916 1.00 67.62 104 HIS A O 1
ATOM 804 N N . ALA A 1 105 ? 5.554 -4.264 10.355 1.00 69.94 105 ALA A N 1
ATOM 805 C CA . ALA A 1 105 ? 4.628 -5.355 10.648 1.00 69.94 105 ALA A CA 1
ATOM 806 C C . ALA A 1 105 ? 5.290 -6.727 10.436 1.00 69.94 105 ALA A C 1
ATOM 808 O O . ALA A 1 105 ? 5.101 -7.629 11.249 1.00 69.94 105 ALA A O 1
ATOM 809 N N . GLU A 1 106 ? 6.113 -6.870 9.395 1.00 70.38 106 GLU A N 1
ATOM 810 C CA . GLU A 1 106 ? 6.913 -8.074 9.159 1.00 70.38 106 GLU A CA 1
ATOM 811 C C . GLU A 1 106 ? 7.929 -8.310 10.289 1.00 70.38 106 GLU A C 1
ATOM 813 O O . GLU A 1 106 ? 8.002 -9.415 10.816 1.00 70.38 106 GLU A O 1
ATOM 818 N N . GLN A 1 107 ? 8.656 -7.275 10.727 1.00 69.81 107 GLN A N 1
ATOM 819 C CA . GLN A 1 107 ? 9.665 -7.386 11.796 1.00 69.81 107 GLN A CA 1
ATOM 820 C C . GLN A 1 107 ? 9.105 -7.856 13.144 1.00 69.81 107 GLN A C 1
ATOM 822 O O . GLN A 1 107 ? 9.835 -8.458 13.929 1.00 69.81 107 GLN A O 1
ATOM 827 N N . ILE A 1 108 ? 7.838 -7.554 13.430 1.00 68.94 108 ILE A N 1
ATOM 828 C CA . ILE A 1 108 ? 7.168 -7.946 14.678 1.00 68.94 108 ILE A CA 1
ATOM 829 C C . ILE A 1 108 ? 6.336 -9.231 14.529 1.00 68.94 108 ILE A C 1
ATOM 831 O O . ILE A 1 108 ? 5.518 -9.527 15.401 1.00 68.94 108 ILE A O 1
ATOM 835 N N . ASP A 1 109 ? 6.503 -9.967 13.424 1.00 72.81 109 ASP A N 1
ATOM 836 C CA . ASP A 1 109 ? 5.714 -11.155 13.077 1.00 72.81 109 ASP A CA 1
ATOM 837 C C . ASP A 1 109 ? 4.194 -10.910 13.149 1.00 72.81 109 ASP A C 1
ATOM 839 O O . ASP A 1 109 ? 3.421 -11.767 13.589 1.00 72.81 109 ASP A O 1
ATOM 843 N N . LEU A 1 110 ? 3.745 -9.720 12.732 1.00 75.88 110 LEU A N 1
ATOM 844 C CA . LEU A 1 110 ? 2.322 -9.420 12.647 1.00 75.88 110 LEU A CA 1
ATOM 845 C C . LEU A 1 110 ? 1.729 -10.143 11.439 1.00 75.88 110 LEU A C 1
ATOM 847 O O . LEU A 1 110 ? 2.065 -9.854 10.290 1.00 75.88 110 LEU A O 1
ATOM 851 N N . ALA A 1 111 ? 0.792 -11.046 11.704 1.00 79.50 111 ALA A N 1
ATOM 852 C CA . ALA A 1 111 ? 0.017 -11.735 10.684 1.00 79.50 111 ALA A CA 1
ATOM 853 C C . ALA A 1 111 ? -1.430 -11.230 10.681 1.00 79.50 111 ALA A C 1
ATOM 855 O O . ALA A 1 111 ? -2.024 -10.979 11.730 1.00 79.50 111 ALA A O 1
ATOM 856 N N . ILE A 1 112 ? -2.025 -11.098 9.495 1.00 80.25 112 ILE A N 1
ATOM 857 C CA . ILE A 1 112 ? -3.439 -10.732 9.341 1.00 80.25 112 ILE A CA 1
ATOM 858 C C . ILE A 1 112 ? -4.215 -11.974 8.919 1.00 80.25 112 ILE A C 1
ATOM 860 O O . ILE A 1 112 ? -3.882 -12.614 7.923 1.00 80.25 112 ILE A O 1
ATOM 864 N N . ALA A 1 113 ? -5.280 -12.292 9.650 1.00 82.31 113 ALA A N 1
ATOM 865 C CA . ALA A 1 113 ? -6.145 -13.431 9.371 1.00 82.31 113 ALA A CA 1
ATOM 866 C C . ALA A 1 113 ? -7.606 -12.997 9.213 1.00 82.31 113 ALA A C 1
ATOM 868 O O . ALA A 1 113 ? -8.068 -12.058 9.859 1.00 82.31 113 ALA A O 1
ATOM 869 N N . HIS A 1 114 ? -8.354 -13.710 8.371 1.00 85.00 114 HIS A N 1
ATOM 870 C CA . HIS A 1 114 ? -9.808 -13.569 8.292 1.00 85.00 114 HIS A CA 1
ATOM 871 C C . HIS A 1 114 ? -10.472 -14.418 9.381 1.00 85.00 114 HIS A C 1
ATOM 873 O O . HIS A 1 114 ? -10.167 -15.600 9.528 1.00 85.00 114 HIS A O 1
ATOM 879 N N . ASN A 1 115 ? -11.389 -13.814 10.134 1.00 83.88 115 ASN A N 1
ATOM 880 C CA . ASN A 1 115 ? -12.300 -14.506 11.033 1.00 83.88 115 ASN A CA 1
ATOM 881 C C . ASN A 1 115 ? -13.609 -14.822 10.291 1.00 83.88 115 ASN A C 1
ATOM 883 O O . ASN A 1 115 ? -14.440 -13.922 10.132 1.00 83.88 115 ASN A O 1
ATOM 887 N N . PRO A 1 116 ? -13.849 -16.079 9.876 1.00 82.44 116 PRO A N 1
ATOM 888 C CA . PRO A 1 116 ? -15.035 -16.425 9.099 1.00 82.44 116 PRO A CA 1
ATOM 889 C C . PRO A 1 116 ? -16.335 -16.314 9.904 1.00 82.44 116 PRO A C 1
ATOM 891 O O . PRO A 1 116 ? -17.382 -16.072 9.315 1.00 82.44 116 PRO A O 1
ATOM 894 N N . ALA A 1 117 ? -16.288 -16.453 11.234 1.00 84.69 117 ALA A N 1
ATOM 895 C CA . ALA A 1 117 ? -17.485 -16.403 12.073 1.00 84.69 117 ALA A CA 1
ATOM 896 C C . ALA A 1 117 ? -18.057 -14.981 12.199 1.00 84.69 117 ALA A C 1
ATOM 898 O O . ALA A 1 117 ? -19.272 -14.807 12.225 1.00 84.69 117 ALA A O 1
ATOM 899 N N . ALA A 1 118 ? -17.183 -13.971 12.267 1.00 82.31 118 ALA A N 1
ATOM 900 C CA . ALA A 1 118 ? -17.571 -12.560 12.360 1.00 82.31 118 ALA A CA 1
ATOM 901 C C . ALA A 1 118 ? -17.509 -11.818 11.011 1.00 82.31 118 ALA A C 1
ATOM 903 O O . ALA A 1 118 ? -17.908 -10.660 10.928 1.00 82.31 118 ALA A O 1
ATOM 904 N N . ASP A 1 119 ? -16.988 -12.475 9.969 1.00 84.94 119 ASP A N 1
ATOM 905 C CA . ASP A 1 119 ? -16.629 -11.883 8.677 1.00 84.94 119 ASP A CA 1
ATOM 906 C C . ASP A 1 119 ? -15.807 -1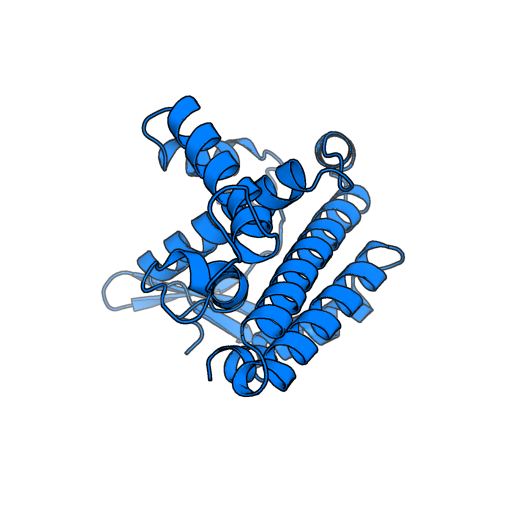0.587 8.815 1.00 84.94 119 ASP A C 1
ATOM 908 O O . ASP A 1 119 ? -16.108 -9.568 8.183 1.00 84.94 119 ASP A O 1
ATOM 912 N N . ASP A 1 120 ? -14.744 -10.642 9.623 1.00 80.12 120 ASP A N 1
ATOM 913 C CA . ASP A 1 120 ? -13.845 -9.511 9.895 1.00 80.12 120 ASP A CA 1
ATOM 914 C C . ASP A 1 120 ? -12.364 -9.923 9.913 1.00 80.12 120 ASP A C 1
ATOM 916 O O . ASP A 1 120 ? -12.042 -11.111 9.831 1.00 80.12 120 ASP A O 1
ATOM 920 N N . LEU A 1 121 ? -11.454 -8.952 9.997 1.00 82.25 121 LEU A N 1
ATOM 921 C CA . LEU A 1 121 ? -10.011 -9.198 10.064 1.00 82.25 121 LEU A CA 1
ATOM 922 C C . LEU A 1 121 ? -9.483 -9.173 11.504 1.00 82.25 121 LEU A C 1
ATOM 924 O O . LEU A 1 121 ? -9.921 -8.395 12.349 1.00 82.25 121 LEU A O 1
ATOM 928 N N . LEU A 1 122 ? -8.492 -10.020 11.764 1.00 81.44 122 LEU A N 1
ATOM 929 C CA . LEU A 1 122 ? -7.771 -10.118 13.027 1.00 81.44 122 LEU A CA 1
ATOM 930 C C . LEU A 1 122 ? -6.280 -9.893 12.777 1.00 81.44 122 LEU A C 1
ATOM 932 O O . LEU A 1 122 ? -5.736 -10.413 11.803 1.00 81.44 122 LEU A O 1
ATOM 936 N N . ALA A 1 123 ? -5.622 -9.166 13.675 1.00 81.62 123 ALA A N 1
ATOM 937 C CA . ALA A 1 123 ? -4.171 -9.160 13.789 1.00 81.62 123 ALA A CA 1
ATOM 938 C C . ALA A 1 123 ? -3.736 -10.241 14.778 1.00 81.62 123 ALA A C 1
ATOM 940 O O . ALA A 1 123 ? -4.291 -10.365 15.869 1.00 81.62 123 ALA A O 1
ATOM 941 N N . LYS A 1 124 ? -2.722 -11.006 14.402 1.00 81.00 124 LYS A N 1
ATOM 942 C CA . LYS A 1 124 ? -2.030 -11.969 15.249 1.00 81.00 124 LYS A CA 1
ATOM 943 C C . LYS A 1 124 ? -0.621 -11.453 15.470 1.00 81.00 124 LYS A C 1
ATOM 945 O O . LYS A 1 124 ? 0.062 -11.140 14.501 1.00 81.00 124 LYS A O 1
ATOM 950 N N . VAL A 1 125 ? -0.206 -11.353 16.724 1.00 77.94 125 VAL A N 1
ATOM 951 C CA . VAL A 1 125 ? 1.135 -10.896 17.101 1.00 77.94 125 VAL A CA 1
ATOM 952 C C . VAL A 1 125 ? 1.760 -11.941 18.009 1.00 77.94 125 VAL A C 1
ATOM 954 O O . VAL A 1 125 ? 1.122 -12.411 18.957 1.00 77.94 125 VAL A O 1
ATOM 957 N N . ARG A 1 126 ? 3.012 -12.310 17.736 1.00 76.06 126 ARG A N 1
ATOM 958 C CA . ARG A 1 126 ? 3.781 -13.181 18.625 1.00 76.06 126 ARG A CA 1
ATOM 959 C C . ARG A 1 126 ? 4.389 -12.345 19.753 1.00 76.06 126 ARG A C 1
ATOM 961 O O . ARG A 1 126 ? 5.151 -11.417 19.514 1.00 76.06 126 ARG A O 1
ATOM 968 N N . SER A 1 127 ? 4.051 -12.677 20.997 1.00 74.44 127 SER A N 1
ATOM 969 C CA . SER A 1 127 ? 4.608 -12.057 22.202 1.00 74.44 127 SER A CA 1
ATOM 970 C C . SER A 1 127 ? 5.244 -13.143 23.070 1.00 74.44 127 SER A C 1
ATOM 972 O O . SER A 1 127 ? 4.557 -13.885 23.778 1.00 74.44 127 SER A O 1
ATOM 974 N N . GLY A 1 128 ? 6.568 -13.293 22.950 1.00 79.88 128 GLY A N 1
ATOM 975 C CA . GLY A 1 128 ? 7.282 -14.454 23.489 1.00 79.88 128 GLY A CA 1
ATOM 976 C C . GLY A 1 128 ? 6.761 -15.755 22.868 1.00 79.88 128 GLY A C 1
ATOM 977 O O . GLY A 1 128 ? 6.625 -15.851 21.650 1.00 79.88 128 GLY A O 1
ATOM 978 N N . ASP A 1 129 ? 6.398 -16.726 23.707 1.00 80.88 129 ASP A N 1
ATOM 979 C CA . ASP A 1 129 ? 5.870 -18.028 23.264 1.00 80.88 129 ASP A CA 1
ATOM 980 C C . ASP A 1 129 ? 4.351 -18.034 23.004 1.00 80.88 129 ASP A C 1
ATOM 982 O O . ASP A 1 129 ? 3.766 -19.085 22.735 1.00 80.88 129 ASP A O 1
ATOM 986 N N . LYS A 1 130 ? 3.675 -16.883 23.114 1.00 80.94 130 LYS A N 1
ATOM 987 C CA . LYS A 1 130 ? 2.215 -16.784 22.980 1.00 80.94 130 LYS A CA 1
ATOM 988 C C . LYS A 1 130 ? 1.823 -16.031 21.713 1.00 80.94 130 LYS A C 1
ATOM 990 O O . LYS A 1 130 ? 2.365 -14.971 21.415 1.00 80.94 130 LYS A O 1
ATOM 995 N N . GLU A 1 131 ? 0.835 -16.562 20.997 1.00 82.00 131 GLU A N 1
ATOM 996 C CA . GLU A 1 131 ? 0.111 -15.818 19.962 1.00 82.00 131 GLU A CA 1
ATOM 997 C C . GLU A 1 131 ? -1.000 -15.009 20.639 1.00 82.00 131 GLU A C 1
ATOM 999 O O . GLU A 1 131 ? -1.839 -15.564 21.352 1.00 82.00 131 GLU A O 1
ATOM 1004 N N . VAL A 1 132 ? -0.991 -13.694 20.430 1.00 80.75 132 VAL A N 1
ATOM 1005 C CA . VAL A 1 132 ? -2.040 -12.786 20.897 1.00 80.75 132 VAL A CA 1
ATOM 1006 C C . VAL A 1 132 ? -2.844 -12.315 19.692 1.00 80.75 132 VAL A C 1
ATOM 1008 O O . VAL A 1 132 ? -2.277 -11.954 18.662 1.00 80.75 132 VAL A O 1
ATOM 1011 N N . VAL A 1 133 ? -4.172 -12.337 19.815 1.00 78.56 133 VAL A N 1
ATOM 1012 C CA . VAL A 1 133 ? -5.104 -11.998 18.735 1.00 78.56 133 VAL A CA 1
ATOM 1013 C C . VAL A 1 133 ? -5.832 -10.703 19.074 1.00 78.56 133 VAL A C 1
ATOM 1015 O O . VAL A 1 133 ? -6.449 -10.595 20.132 1.00 78.56 133 VAL A O 1
ATOM 1018 N N . TYR A 1 134 ? -5.801 -9.749 18.151 1.00 73.38 134 TYR A N 1
ATOM 1019 C CA . TYR A 1 134 ? -6.460 -8.453 18.262 1.00 73.38 134 TYR A CA 1
ATOM 1020 C C . TYR A 1 134 ? -7.463 -8.273 17.117 1.00 73.38 134 TYR A C 1
ATOM 1022 O O . TYR A 1 134 ? -7.147 -8.609 15.973 1.00 73.38 134 TYR A O 1
ATOM 1030 N N . PRO A 1 135 ? -8.661 -7.717 17.367 1.00 68.62 135 PRO A N 1
ATOM 1031 C CA . PRO A 1 135 ? -9.523 -7.240 16.292 1.00 68.62 135 PRO A CA 1
ATOM 1032 C C . PRO A 1 135 ? -8.783 -6.188 15.462 1.00 68.62 135 PRO A C 1
ATOM 1034 O O . PRO A 1 135 ? -8.254 -5.223 16.017 1.00 68.62 135 PRO A O 1
ATOM 1037 N N . LEU A 1 136 ? -8.736 -6.355 14.139 1.00 68.69 136 LEU A N 1
ATOM 1038 C CA . LEU A 1 136 ? -8.100 -5.371 13.271 1.00 68.69 136 LEU A CA 1
ATOM 1039 C C . LEU A 1 136 ? -9.081 -4.216 13.020 1.00 68.69 136 LEU A C 1
ATOM 1041 O O . LEU A 1 136 ? -9.876 -4.232 12.081 1.00 68.69 136 LEU A O 1
ATOM 1045 N N . GLY A 1 137 ? -9.022 -3.184 13.859 1.00 58.53 137 GLY A N 1
ATOM 1046 C CA . GLY A 1 137 ? -9.741 -1.941 13.603 1.00 58.53 137 GLY A CA 1
ATOM 1047 C C . GLY A 1 137 ? -9.144 -1.218 12.393 1.00 58.53 137 GLY A C 1
ATOM 1048 O O . GLY A 1 137 ? -8.049 -0.677 12.478 1.00 58.53 137 GLY A O 1
ATOM 1049 N N . LEU A 1 138 ? -9.864 -1.150 11.269 1.00 53.41 138 LEU A N 1
ATOM 1050 C CA . LEU A 1 138 ? -9.446 -0.422 10.055 1.00 53.41 138 LEU A CA 1
ATOM 1051 C C . LEU A 1 138 ? -9.550 1.115 10.201 1.00 53.41 138 LEU A C 1
ATOM 1053 O O . LEU A 1 138 ? -9.968 1.814 9.273 1.00 53.41 138 LEU A O 1
ATOM 1057 N N . ARG A 1 139 ? -9.216 1.672 11.370 1.00 52.38 139 ARG A N 1
ATOM 1058 C CA . ARG A 1 139 ? -9.206 3.123 11.580 1.00 52.38 139 ARG A CA 1
ATOM 1059 C C . ARG A 1 139 ? -7.922 3.688 10.958 1.00 52.38 139 ARG A C 1
ATOM 1061 O O . ARG A 1 139 ? -6.825 3.489 11.463 1.00 52.38 139 ARG A O 1
ATOM 1068 N N . LEU A 1 140 ? -8.090 4.397 9.839 1.00 47.31 140 LEU A N 1
ATOM 1069 C CA . LEU A 1 140 ? -7.043 4.867 8.912 1.00 47.31 140 LEU A CA 1
ATOM 1070 C C . LEU A 1 140 ? -5.883 5.659 9.548 1.00 47.31 140 LEU A C 1
ATOM 1072 O O . LEU A 1 140 ? -4.830 5.764 8.926 1.00 47.31 140 LEU A O 1
ATOM 1076 N N . PHE A 1 141 ? -6.074 6.233 10.741 1.00 46.84 141 PHE A N 1
ATOM 1077 C CA . PHE A 1 141 ? -5.095 7.114 11.391 1.00 46.84 141 PHE A CA 1
ATOM 1078 C C . PHE A 1 141 ? -4.926 6.884 12.899 1.00 46.84 141 PHE A C 1
ATOM 1080 O O . PHE A 1 141 ? -4.165 7.613 13.527 1.00 46.84 141 PHE A O 1
ATOM 1087 N N . SER A 1 142 ? -5.599 5.893 13.492 1.00 45.75 142 SER A N 1
ATOM 1088 C CA . SER A 1 142 ? -5.459 5.598 14.921 1.00 45.75 142 SER A CA 1
ATOM 1089 C C . SER A 1 142 ? -4.575 4.367 15.107 1.00 45.75 142 SER A C 1
ATOM 1091 O O . SER A 1 142 ? -5.051 3.280 15.427 1.00 45.75 142 SER A O 1
ATOM 1093 N N . PHE A 1 143 ? -3.264 4.539 14.940 1.00 43.97 143 PHE A N 1
ATOM 1094 C CA . PHE A 1 143 ? -2.310 3.693 15.661 1.00 43.97 143 PHE A CA 1
ATOM 1095 C C . PHE A 1 143 ? -2.258 4.199 17.112 1.00 43.97 143 PHE A C 1
ATOM 1097 O O . PHE A 1 143 ? -1.273 4.768 17.562 1.00 43.97 143 PHE A O 1
ATOM 1104 N N . ASN A 1 144 ? -3.399 4.129 17.793 1.00 41.31 144 ASN A N 1
ATOM 1105 C CA . ASN A 1 144 ? -3.570 4.514 19.183 1.00 41.31 144 ASN A CA 1
ATOM 1106 C C . ASN A 1 144 ? -4.276 3.356 19.874 1.00 41.31 144 ASN A C 1
ATOM 1108 O O . ASN A 1 144 ? -5.241 2.811 19.342 1.00 41.31 144 ASN A O 1
ATOM 1112 N N . GLU A 1 145 ? -3.806 3.010 21.069 1.00 44.22 145 GLU A N 1
ATOM 1113 C CA . GLU A 1 145 ? -4.484 2.051 21.948 1.00 44.22 145 GLU A CA 1
ATOM 1114 C C . GLU A 1 145 ? -5.911 2.522 22.288 1.00 44.22 145 GLU A C 1
ATOM 1116 O O . GLU A 1 145 ? -6.812 1.710 22.487 1.00 44.22 145 GLU A O 1
ATOM 1121 N N . ASP A 1 146 ? -6.130 3.842 22.277 1.00 50.62 146 ASP A N 1
ATOM 1122 C CA . ASP A 1 146 ? -7.448 4.463 22.341 1.00 50.62 146 ASP A CA 1
ATOM 1123 C C . ASP A 1 146 ? -8.058 4.603 20.940 1.00 50.62 146 ASP A C 1
ATOM 1125 O O . ASP A 1 146 ? -7.737 5.522 20.176 1.00 50.62 146 ASP A O 1
ATOM 1129 N N . GLY A 1 147 ? -8.972 3.686 20.619 1.00 49.16 147 GLY A N 1
ATOM 1130 C CA . GLY A 1 147 ? -9.697 3.687 19.355 1.00 49.16 147 GLY A CA 1
ATOM 1131 C C . GLY A 1 147 ? -10.469 4.983 19.104 1.00 49.16 147 GLY A C 1
ATOM 1132 O O . GLY A 1 147 ? -10.612 5.362 17.945 1.00 49.16 147 GLY A O 1
ATOM 1133 N N . GLU A 1 148 ? -10.924 5.694 20.139 1.00 57.78 148 GLU A N 1
ATOM 1134 C CA . GLU A 1 148 ? -11.723 6.919 20.008 1.00 57.78 148 GLU A CA 1
ATOM 1135 C C . GLU A 1 148 ? -10.882 8.176 19.749 1.00 57.78 148 GLU A C 1
ATOM 1137 O O . GLU A 1 148 ? -11.436 9.227 19.423 1.00 57.78 148 GLU A O 1
ATOM 1142 N N . ASN A 1 149 ? -9.550 8.080 19.809 1.00 58.34 149 ASN A N 1
ATOM 1143 C CA . ASN A 1 149 ? -8.660 9.199 19.532 1.00 58.34 149 ASN A CA 1
ATOM 1144 C C . ASN A 1 149 ? -8.438 9.384 18.013 1.00 58.34 149 ASN A C 1
ATOM 1146 O O . ASN A 1 149 ? -7.760 8.568 17.381 1.00 58.34 149 ASN A O 1
ATOM 1150 N N . PRO A 1 150 ? -8.928 10.484 17.402 1.00 56.06 150 PRO A N 1
ATOM 1151 C CA . PRO A 1 150 ? -8.795 10.725 15.966 1.00 56.06 150 PRO A CA 1
ATOM 1152 C C . PRO A 1 150 ? -7.422 11.293 15.565 1.00 56.06 150 PRO A C 1
ATOM 1154 O O . PRO A 1 150 ? -7.223 11.620 14.392 1.00 56.06 150 PRO A O 1
ATOM 1157 N N . SER A 1 151 ? -6.503 11.495 16.519 1.00 64.81 151 SER A N 1
ATOM 1158 C CA . SER A 1 151 ? -5.234 12.180 16.280 1.00 64.81 151 SER A CA 1
ATOM 1159 C C . SER A 1 151 ? -4.266 11.330 15.447 1.00 64.81 151 SER A C 1
ATOM 1161 O O . SER A 1 151 ? -3.889 10.242 15.883 1.00 64.81 151 SER A O 1
ATOM 1163 N N . PRO A 1 152 ? -3.763 11.848 14.309 1.00 65.25 152 PRO A N 1
ATOM 1164 C CA . PRO A 1 152 ? -2.733 11.180 13.517 1.00 65.25 152 PRO A CA 1
ATOM 1165 C C . PRO A 1 152 ? -1.320 11.342 14.107 1.00 65.25 152 PRO A C 1
ATOM 1167 O O . PRO A 1 152 ? -0.360 10.869 13.502 1.00 65.25 152 PRO A O 1
ATOM 1170 N N . ALA A 1 153 ? -1.162 12.038 15.242 1.00 70.56 153 ALA A N 1
ATOM 1171 C CA . ALA A 1 153 ? 0.146 12.393 15.797 1.00 70.56 153 ALA A CA 1
ATOM 1172 C C . ALA A 1 153 ? 1.004 11.160 16.108 1.00 70.56 153 ALA A C 1
ATOM 1174 O O . ALA A 1 153 ? 2.131 11.089 15.640 1.00 70.56 153 ALA A O 1
ATOM 1175 N N . ALA A 1 154 ? 0.442 10.148 16.776 1.00 65.38 154 ALA A N 1
ATOM 1176 C CA . ALA A 1 154 ? 1.168 8.917 17.098 1.00 65.38 154 ALA A CA 1
ATOM 1177 C C . ALA A 1 154 ? 1.673 8.192 15.838 1.00 65.38 154 ALA A C 1
ATOM 1179 O O . ALA A 1 154 ? 2.819 7.754 15.778 1.00 65.38 154 ALA A O 1
ATOM 1180 N N . ALA A 1 155 ? 0.840 8.129 14.795 1.00 67.06 155 ALA A N 1
ATOM 1181 C CA . ALA A 1 155 ? 1.196 7.519 13.518 1.00 67.06 155 ALA A CA 1
ATOM 1182 C C . ALA A 1 155 ? 2.285 8.313 12.767 1.00 67.06 155 ALA A C 1
ATOM 1184 O O . ALA A 1 155 ? 3.137 7.721 12.104 1.00 67.06 155 ALA A O 1
ATOM 1185 N N . ASN A 1 156 ? 2.268 9.646 12.879 1.00 74.19 156 ASN A N 1
ATOM 1186 C CA . ASN A 1 156 ? 3.307 10.519 12.340 1.00 74.19 156 ASN A CA 1
ATOM 1187 C C . ASN A 1 156 ? 4.623 10.392 13.122 1.00 74.19 156 ASN A C 1
ATOM 1189 O O . ASN A 1 156 ? 5.677 10.259 12.513 1.00 74.19 156 ASN A O 1
ATOM 1193 N N . ASP A 1 157 ? 4.572 10.382 14.451 1.00 73.00 157 ASP A N 1
ATOM 1194 C CA . ASP A 1 157 ? 5.756 10.272 15.305 1.00 73.00 157 ASP A CA 1
ATOM 1195 C C . ASP A 1 157 ? 6.438 8.911 15.124 1.00 73.00 157 ASP A C 1
ATOM 1197 O O . ASP A 1 157 ? 7.660 8.841 14.994 1.00 73.00 157 ASP A O 1
ATOM 1201 N N . ALA A 1 158 ? 5.647 7.838 15.008 1.00 67.94 158 ALA A N 1
ATOM 1202 C CA . ALA A 1 158 ? 6.136 6.502 14.682 1.00 67.94 158 ALA A CA 1
ATOM 1203 C C . ALA A 1 158 ? 6.784 6.421 13.290 1.00 67.94 158 ALA A C 1
ATOM 1205 O O . ALA A 1 158 ? 7.713 5.642 13.099 1.00 67.94 158 ALA A O 1
ATOM 1206 N N . LEU A 1 159 ? 6.317 7.212 12.315 1.00 72.62 159 LEU A N 1
ATOM 1207 C CA . LEU A 1 159 ? 6.966 7.299 11.006 1.00 72.62 159 LEU A CA 1
ATOM 1208 C C . LEU A 1 159 ? 8.290 8.048 11.089 1.00 72.62 159 LEU A C 1
ATOM 1210 O O . LEU A 1 159 ? 9.300 7.584 10.570 1.00 72.62 159 LEU A O 1
ATOM 1214 N N . VAL A 1 160 ? 8.264 9.234 11.697 1.00 78.50 160 VAL A N 1
ATOM 1215 C CA . VAL A 1 160 ? 9.422 10.126 11.770 1.00 78.50 160 VAL A CA 1
ATOM 1216 C C . VAL A 1 160 ? 10.558 9.463 12.545 1.00 78.50 160 VAL A C 1
ATOM 1218 O O . VAL A 1 160 ? 11.707 9.604 12.142 1.00 78.50 160 VAL A O 1
ATOM 1221 N N . SER A 1 161 ? 10.255 8.681 13.586 1.00 78.25 161 SER A N 1
ATOM 1222 C CA . SER A 1 161 ? 11.261 7.963 14.378 1.00 78.25 161 SER A CA 1
ATOM 1223 C C . SER A 1 161 ? 12.040 6.894 13.601 1.00 78.25 161 SER A C 1
ATOM 1225 O O . SER A 1 161 ?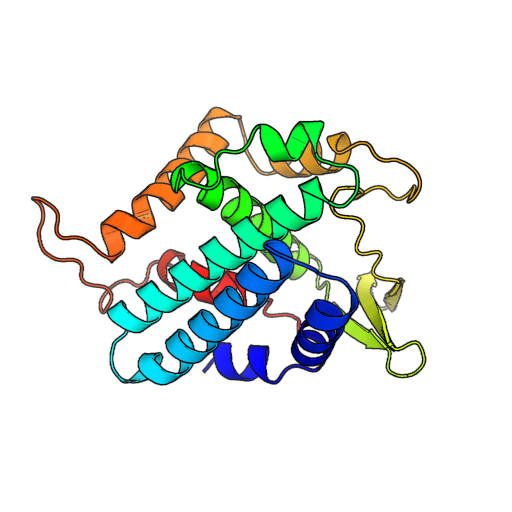 13.114 6.495 14.045 1.00 78.25 161 SER A O 1
ATOM 1227 N N . GLN A 1 162 ? 11.557 6.464 12.427 1.00 75.06 162 GLN A N 1
ATOM 1228 C CA . GLN A 1 162 ? 12.288 5.550 11.537 1.00 75.06 162 GLN A CA 1
ATOM 1229 C C . GLN A 1 162 ? 13.447 6.235 10.803 1.00 75.06 162 GLN A C 1
ATOM 1231 O O . GLN A 1 162 ? 14.263 5.564 10.169 1.00 75.06 162 GLN A O 1
ATOM 1236 N N . PHE A 1 163 ? 13.521 7.567 10.853 1.00 81.38 163 PHE A N 1
ATOM 1237 C CA . PHE A 1 163 ? 14.529 8.345 10.151 1.00 81.38 163 PHE A CA 1
ATOM 1238 C C . PHE A 1 163 ? 15.382 9.147 11.143 1.00 81.38 163 PHE A C 1
ATOM 1240 O O . PHE A 1 163 ? 14.846 9.725 12.087 1.00 81.38 163 PHE A O 1
ATOM 1247 N N . PRO A 1 164 ? 16.707 9.248 10.921 1.00 83.00 164 PRO A N 1
ATOM 1248 C CA . PRO A 1 164 ? 17.582 10.069 11.761 1.00 83.00 164 PRO A CA 1
ATOM 1249 C C . PRO A 1 164 ? 17.182 11.549 11.774 1.00 83.00 164 PRO A C 1
ATOM 1251 O O . PRO A 1 164 ? 17.332 12.231 12.784 1.00 83.00 164 PRO A O 1
ATOM 1254 N N . ASP A 1 165 ? 16.686 12.046 10.637 1.00 85.44 165 ASP A N 1
ATOM 1255 C CA . ASP A 1 165 ? 16.189 13.405 10.467 1.00 85.44 165 ASP A CA 1
ATOM 1256 C C . ASP A 1 165 ? 15.198 13.506 9.286 1.00 85.44 165 ASP A C 1
ATOM 1258 O O . ASP A 1 165 ? 15.086 12.614 8.437 1.00 85.44 165 ASP A O 1
ATOM 1262 N N . ILE A 1 166 ? 14.479 14.632 9.217 1.00 83.00 166 ILE A N 1
ATOM 1263 C CA . ILE A 1 166 ? 13.486 14.915 8.166 1.00 83.00 166 ILE A CA 1
ATOM 1264 C C . ILE A 1 166 ? 14.125 14.938 6.772 1.00 83.00 166 ILE A C 1
ATOM 1266 O O . ILE A 1 166 ? 13.489 14.522 5.804 1.00 83.00 166 ILE A O 1
ATOM 1270 N N . ARG A 1 167 ? 15.370 15.410 6.640 1.00 85.00 167 ARG A N 1
ATOM 1271 C CA . ARG A 1 167 ? 16.050 15.477 5.339 1.00 85.00 167 ARG A CA 1
ATOM 1272 C C . ARG A 1 167 ? 16.259 14.071 4.779 1.00 85.00 167 ARG A C 1
ATOM 1274 O O . ARG A 1 167 ? 15.951 13.838 3.616 1.00 85.00 167 ARG A O 1
ATOM 1281 N N . THR A 1 168 ? 16.681 13.133 5.618 1.00 83.88 168 THR A N 1
ATOM 1282 C CA . THR A 1 168 ? 16.876 11.724 5.265 1.00 83.88 168 THR A CA 1
ATOM 1283 C C . THR A 1 168 ? 15.559 11.077 4.834 1.00 83.88 168 THR A C 1
ATOM 1285 O O . THR A 1 168 ? 15.516 10.361 3.834 1.00 83.88 168 THR A O 1
ATOM 1288 N N . MET A 1 169 ? 14.458 11.379 5.531 1.00 80.19 169 MET A N 1
ATOM 1289 C CA . MET A 1 169 ? 13.117 10.944 5.123 1.00 80.19 169 MET A CA 1
ATOM 1290 C C . MET A 1 169 ? 12.743 11.492 3.736 1.00 80.19 169 MET A C 1
ATOM 1292 O O . MET A 1 169 ? 12.272 10.749 2.873 1.00 80.19 169 MET A O 1
ATOM 1296 N N . VAL A 1 170 ? 12.970 12.786 3.501 1.00 80.25 170 VAL A N 1
ATOM 1297 C CA . VAL A 1 170 ? 12.678 13.455 2.225 1.00 80.25 170 VAL A CA 1
ATOM 1298 C C . VAL A 1 170 ? 13.517 12.857 1.091 1.00 80.25 170 VAL A C 1
ATOM 1300 O O . VAL A 1 170 ? 12.962 12.498 0.054 1.00 80.25 170 VAL A O 1
ATOM 1303 N N . GLU A 1 171 ? 14.820 12.661 1.288 1.00 81.00 171 GLU A N 1
ATOM 1304 C CA . GLU A 1 171 ? 15.718 12.025 0.312 1.00 81.00 171 GLU A CA 1
ATOM 1305 C C . GLU A 1 171 ? 15.291 10.589 -0.015 1.00 81.00 171 GLU A C 1
ATOM 1307 O O . GLU A 1 171 ? 15.225 10.213 -1.188 1.00 81.00 171 GLU A O 1
ATOM 1312 N N . TYR A 1 172 ? 14.930 9.801 1.001 1.00 77.12 172 TYR A N 1
ATOM 1313 C CA . TYR A 1 172 ? 14.412 8.444 0.830 1.00 77.12 172 TYR A CA 1
ATOM 1314 C C . TYR A 1 172 ? 13.146 8.418 -0.038 1.00 77.12 172 TYR A C 1
ATOM 1316 O O . TYR A 1 172 ? 13.041 7.621 -0.978 1.00 77.12 172 TYR A O 1
ATOM 1324 N N . VAL A 1 173 ? 12.202 9.323 0.234 1.00 73.00 173 VAL A N 1
ATOM 1325 C CA . VAL A 1 173 ? 10.963 9.459 -0.539 1.00 73.00 173 VAL A CA 1
ATOM 1326 C C . VAL A 1 173 ? 11.241 9.945 -1.964 1.00 73.00 173 VAL A C 1
ATOM 1328 O O . VAL A 1 173 ? 10.687 9.382 -2.906 1.00 73.00 173 VAL A O 1
ATOM 1331 N N . HIS A 1 174 ? 12.121 10.931 -2.165 1.00 74.69 174 HIS A N 1
ATOM 1332 C CA . HIS A 1 174 ? 12.482 11.426 -3.500 1.00 74.69 174 HIS A CA 1
ATOM 1333 C C . HIS A 1 174 ? 13.195 10.370 -4.344 1.00 74.69 174 HIS A C 1
ATOM 1335 O O . HIS A 1 174 ? 12.882 10.210 -5.530 1.00 74.69 174 HIS A O 1
ATOM 1341 N N . LYS A 1 175 ? 14.110 9.600 -3.745 1.00 74.50 175 LYS A N 1
ATOM 1342 C CA . LYS A 1 175 ? 14.760 8.470 -4.417 1.00 74.50 175 LYS A CA 1
ATOM 1343 C C . LYS A 1 175 ? 13.719 7.455 -4.888 1.00 74.50 175 LYS A C 1
ATOM 1345 O O . LYS A 1 175 ? 13.773 7.000 -6.026 1.00 74.50 175 LYS A O 1
ATOM 1350 N N . ARG A 1 176 ? 12.719 7.152 -4.057 1.00 69.81 176 ARG A N 1
ATOM 1351 C CA . ARG A 1 176 ? 11.603 6.278 -4.451 1.00 69.81 176 ARG A CA 1
ATOM 1352 C C . ARG A 1 176 ? 10.700 6.895 -5.517 1.00 69.81 176 ARG A C 1
ATOM 1354 O O . ARG A 1 176 ? 10.282 6.187 -6.426 1.00 69.81 176 ARG A O 1
ATOM 1361 N N . ALA A 1 177 ? 10.409 8.190 -5.435 1.00 67.94 177 ALA A N 1
ATOM 1362 C CA . ALA A 1 177 ? 9.547 8.866 -6.402 1.00 67.94 177 ALA A CA 1
ATOM 1363 C C . ALA A 1 177 ? 10.165 8.877 -7.803 1.00 67.94 177 ALA A C 1
ATOM 1365 O O . ALA A 1 177 ? 9.490 8.580 -8.784 1.00 67.94 177 ALA A O 1
ATOM 1366 N N . SER A 1 178 ? 11.470 9.134 -7.870 1.00 68.69 178 SER A N 1
ATOM 1367 C CA . SER A 1 178 ? 12.244 9.125 -9.114 1.00 68.69 178 SER A CA 1
ATOM 1368 C C . SER A 1 178 ? 12.537 7.722 -9.650 1.00 68.69 178 SER A C 1
ATOM 1370 O O . SER A 1 178 ? 12.815 7.578 -10.840 1.00 68.69 178 SER A O 1
ATOM 1372 N N . PHE A 1 179 ? 12.443 6.679 -8.815 1.00 68.94 179 PHE A N 1
ATOM 1373 C CA . PHE A 1 179 ? 12.698 5.297 -9.225 1.00 68.94 179 PHE A CA 1
ATOM 1374 C C . PHE A 1 179 ? 11.733 4.817 -10.310 1.00 68.94 179 PHE A C 1
ATOM 1376 O O . PHE A 1 179 ? 12.162 4.139 -11.239 1.00 68.94 179 PHE A O 1
ATOM 1383 N N . ARG A 1 180 ? 10.450 5.209 -10.243 1.00 67.69 180 ARG A N 1
ATOM 1384 C CA . ARG A 1 180 ? 9.483 4.927 -11.316 1.00 67.69 180 ARG A CA 1
ATOM 1385 C C . ARG A 1 180 ? 10.019 5.404 -12.665 1.00 67.69 180 ARG A C 1
ATOM 1387 O O . ARG A 1 180 ? 9.969 4.651 -13.634 1.00 67.69 180 ARG A O 1
ATOM 1394 N N . ASP A 1 181 ? 10.527 6.630 -12.713 1.00 70.44 181 ASP A N 1
ATOM 1395 C CA . ASP A 1 181 ? 10.999 7.225 -13.956 1.00 70.44 181 ASP A CA 1
ATOM 1396 C C . ASP A 1 181 ? 12.312 6.589 -14.415 1.00 70.44 181 ASP A C 1
ATOM 1398 O O . ASP A 1 181 ? 12.473 6.331 -15.603 1.00 70.44 181 ASP A O 1
ATOM 1402 N N . THR A 1 182 ? 13.214 6.257 -13.483 1.00 70.50 182 THR A N 1
ATOM 1403 C CA . THR A 1 182 ? 14.442 5.496 -13.781 1.00 70.50 182 THR A CA 1
ATOM 1404 C C . THR A 1 182 ? 14.129 4.122 -14.374 1.00 70.50 182 THR A C 1
ATOM 1406 O O . THR A 1 182 ? 14.808 3.669 -15.287 1.00 70.50 182 THR A O 1
ATOM 1409 N N . ALA A 1 183 ? 13.102 3.448 -13.854 1.00 67.94 183 ALA A N 1
ATOM 1410 C CA . ALA A 1 183 ? 12.755 2.088 -14.244 1.00 67.94 183 ALA A CA 1
ATOM 1411 C C . ALA A 1 183 ? 12.018 2.008 -15.592 1.00 67.94 183 ALA A C 1
ATOM 1413 O O . ALA A 1 183 ? 12.025 0.956 -16.231 1.00 67.94 183 ALA A O 1
ATOM 1414 N N . LEU A 1 184 ? 11.344 3.085 -16.013 1.00 70.00 184 LEU A N 1
ATOM 1415 C CA . LEU A 1 184 ? 10.428 3.067 -17.159 1.00 70.00 184 LEU A CA 1
ATOM 1416 C C . LEU A 1 184 ? 10.893 3.897 -18.354 1.00 70.00 184 LEU A C 1
ATOM 1418 O O . LEU A 1 184 ? 10.505 3.580 -19.479 1.00 70.00 184 LEU A O 1
ATOM 1422 N N . TYR A 1 185 ? 11.688 4.944 -18.138 1.00 74.44 185 TYR A N 1
ATOM 1423 C CA . TYR A 1 185 ? 12.046 5.890 -19.190 1.00 74.44 185 TYR A CA 1
ATOM 1424 C C . TYR A 1 185 ? 13.549 5.921 -19.437 1.00 74.44 185 TYR A C 1
ATOM 1426 O O . TYR A 1 185 ? 14.350 5.881 -18.506 1.00 74.44 185 TYR A O 1
ATOM 1434 N N . ALA A 1 186 ? 13.921 6.019 -20.715 1.00 73.88 186 ALA A N 1
ATOM 1435 C CA . ALA A 1 186 ? 15.304 6.250 -21.104 1.00 73.88 186 ALA A CA 1
ATOM 1436 C C . ALA A 1 186 ? 15.806 7.576 -20.527 1.00 73.88 186 ALA A C 1
ATOM 1438 O O . ALA A 1 186 ? 15.079 8.571 -20.492 1.00 73.88 186 ALA A O 1
ATOM 1439 N N . ARG A 1 187 ? 17.059 7.561 -20.085 1.00 75.25 187 ARG A N 1
ATOM 1440 C CA . ARG A 1 187 ? 17.803 8.737 -19.639 1.00 75.25 187 ARG A CA 1
ATOM 1441 C C . ARG A 1 187 ? 18.977 8.961 -20.576 1.00 75.25 187 ARG A C 1
ATOM 1443 O O . ARG A 1 187 ? 19.286 8.103 -21.401 1.00 75.25 187 ARG A O 1
ATOM 1450 N N . ASP A 1 188 ? 19.662 10.084 -20.407 1.00 78.00 188 ASP A N 1
ATOM 1451 C CA . ASP A 1 188 ? 20.888 10.385 -21.157 1.00 78.00 188 ASP A CA 1
ATOM 1452 C C . ASP A 1 188 ? 21.955 9.282 -20.986 1.00 78.00 188 ASP A C 1
ATOM 1454 O O . ASP A 1 188 ? 22.783 9.056 -21.863 1.00 78.00 188 ASP A O 1
ATOM 1458 N N . GLU A 1 189 ? 21.884 8.544 -19.876 1.00 75.38 189 GLU A N 1
ATOM 1459 C CA . GLU A 1 189 ? 22.742 7.410 -19.519 1.00 75.38 189 GLU A CA 1
ATOM 1460 C C . GLU A 1 189 ? 22.373 6.093 -20.239 1.00 75.38 189 GLU A C 1
ATOM 1462 O O . GLU A 1 189 ? 23.144 5.135 -20.191 1.00 75.38 189 GLU A O 1
ATOM 1467 N N . GLY A 1 190 ? 21.212 6.021 -20.906 1.00 75.50 190 GLY A N 1
ATOM 1468 C CA . GLY A 1 190 ? 20.760 4.852 -21.665 1.00 75.50 190 GLY A CA 1
ATOM 1469 C C . GLY A 1 190 ? 19.313 4.416 -21.396 1.00 75.50 190 GLY A C 1
ATOM 1470 O O . GLY A 1 190 ? 18.521 5.099 -20.742 1.00 75.50 190 GLY A O 1
ATOM 1471 N N . ALA A 1 191 ? 18.950 3.252 -21.945 1.00 74.06 191 ALA A N 1
ATOM 1472 C CA . ALA A 1 191 ? 17.640 2.635 -21.738 1.00 74.06 191 ALA A CA 1
ATOM 1473 C C . ALA A 1 191 ? 17.580 1.884 -20.390 1.00 74.06 191 ALA A C 1
ATOM 1475 O O . ALA A 1 191 ? 18.586 1.295 -19.991 1.00 74.06 191 ALA A O 1
ATOM 1476 N N . PRO A 1 192 ? 16.416 1.835 -19.712 1.00 69.25 192 PRO A N 1
ATOM 1477 C CA . PRO A 1 192 ? 16.272 1.085 -18.468 1.00 69.25 192 PRO A CA 1
ATOM 1478 C C . PRO A 1 192 ? 16.500 -0.411 -18.693 1.00 69.25 192 PRO A C 1
ATOM 1480 O O . PRO A 1 192 ? 15.833 -1.020 -19.534 1.00 69.25 192 PRO A O 1
ATOM 1483 N N . ASP A 1 193 ? 17.386 -1.018 -17.904 1.00 66.62 193 ASP A N 1
ATOM 1484 C CA . ASP A 1 193 ? 17.539 -2.471 -17.841 1.00 66.62 193 ASP A CA 1
ATOM 1485 C C . ASP A 1 193 ? 17.091 -3.002 -16.475 1.00 66.62 193 ASP A C 1
ATOM 1487 O O . ASP A 1 193 ? 17.805 -2.939 -15.479 1.00 66.62 193 ASP A O 1
ATOM 1491 N N . LEU A 1 194 ? 15.875 -3.548 -16.447 1.00 63.75 194 LEU A N 1
ATOM 1492 C CA . LEU A 1 194 ? 15.275 -4.170 -15.264 1.00 63.75 194 LEU A CA 1
ATOM 1493 C C . LEU A 1 194 ? 15.645 -5.657 -15.117 1.00 63.75 194 LEU A C 1
ATOM 1495 O O . LEU A 1 194 ? 15.122 -6.327 -14.228 1.00 63.75 194 LEU A O 1
ATOM 1499 N N . ARG A 1 195 ? 16.477 -6.214 -16.011 1.00 54.34 195 ARG A N 1
ATOM 1500 C CA . ARG A 1 195 ? 16.864 -7.638 -15.990 1.00 54.34 195 ARG A CA 1
ATOM 1501 C C . ARG A 1 195 ? 18.087 -7.904 -15.114 1.00 54.34 195 ARG A C 1
ATOM 1503 O O . ARG A 1 195 ? 18.249 -9.022 -14.639 1.00 54.34 195 ARG A O 1
ATOM 1510 N N . THR A 1 196 ? 18.943 -6.903 -14.921 1.00 41.19 196 THR A N 1
ATOM 1511 C CA . THR A 1 196 ? 20.253 -7.026 -14.255 1.00 41.19 196 THR A CA 1
ATOM 1512 C C . THR A 1 196 ? 20.268 -6.506 -12.822 1.00 41.19 196 THR A C 1
ATOM 1514 O O . THR A 1 196 ? 21.266 -6.645 -12.115 1.00 41.19 196 THR A O 1
ATOM 1517 N N . SER A 1 197 ? 19.169 -5.926 -12.352 1.00 43.72 197 SER A N 1
ATOM 1518 C CA . SER A 1 197 ? 19.167 -5.237 -11.078 1.00 43.72 197 SER A CA 1
ATOM 1519 C C . SER A 1 197 ? 18.878 -6.166 -9.895 1.00 43.72 197 SER A C 1
ATOM 1521 O O . SER A 1 197 ? 17.739 -6.554 -9.636 1.00 43.72 197 SER A O 1
ATOM 1523 N N . THR A 1 198 ? 19.917 -6.470 -9.125 1.00 37.81 198 THR A N 1
ATOM 1524 C CA . THR A 1 198 ? 19.847 -7.141 -7.814 1.00 37.81 198 THR A CA 1
ATOM 1525 C C . THR A 1 198 ? 19.358 -6.225 -6.687 1.00 37.81 198 THR A C 1
ATOM 1527 O O . THR A 1 198 ? 19.298 -6.643 -5.531 1.00 37.81 198 THR A O 1
ATOM 1530 N N . ASP A 1 199 ? 19.009 -4.975 -6.998 1.00 39.81 199 ASP A N 1
ATOM 1531 C CA . ASP A 1 199 ? 18.578 -3.996 -6.009 1.00 39.81 199 ASP A CA 1
ATOM 1532 C C . ASP A 1 199 ? 17.204 -4.400 -5.434 1.00 39.81 199 ASP A C 1
ATOM 1534 O O . ASP A 1 199 ? 16.229 -4.644 -6.149 1.00 39.81 199 ASP A O 1
ATOM 1538 N N . GLN A 1 200 ? 17.085 -4.481 -4.111 1.00 39.12 200 GLN A N 1
ATOM 1539 C CA . GLN A 1 200 ? 15.825 -4.862 -3.456 1.00 39.12 200 GLN A CA 1
ATOM 1540 C C . GLN A 1 200 ? 14.692 -3.845 -3.714 1.00 39.12 200 GLN A C 1
ATOM 1542 O O . GLN A 1 200 ? 13.523 -4.128 -3.445 1.00 39.12 200 GLN A O 1
ATOM 1547 N N . THR A 1 201 ? 15.013 -2.687 -4.301 1.00 40.91 201 THR A N 1
ATOM 1548 C CA . THR A 1 201 ? 14.066 -1.673 -4.783 1.00 40.91 201 THR A CA 1
ATOM 1549 C C . THR A 1 201 ? 13.169 -2.161 -5.931 1.00 40.91 201 THR A C 1
ATOM 1551 O O . THR A 1 201 ? 12.021 -1.732 -6.027 1.00 40.91 201 THR A O 1
ATOM 1554 N N . TYR A 1 202 ? 13.608 -3.106 -6.769 1.00 40.59 202 TYR A N 1
ATOM 1555 C CA . TYR A 1 202 ? 12.792 -3.628 -7.883 1.00 40.59 202 TYR A CA 1
ATOM 1556 C C . TYR A 1 202 ? 11.665 -4.560 -7.419 1.00 40.59 202 TYR A C 1
ATOM 1558 O O . TYR A 1 202 ? 10.666 -4.739 -8.117 1.00 40.59 202 TYR A O 1
ATOM 1566 N N . ALA A 1 203 ? 11.777 -5.099 -6.201 1.00 41.47 203 ALA A N 1
ATOM 1567 C CA . ALA A 1 203 ? 10.730 -5.895 -5.573 1.00 41.47 203 ALA A CA 1
ATOM 1568 C C . ALA A 1 203 ? 9.600 -5.033 -4.979 1.00 41.47 203 ALA A C 1
ATOM 1570 O O . ALA A 1 203 ? 8.604 -5.588 -4.533 1.00 41.47 203 ALA A O 1
ATOM 1571 N N . LEU A 1 204 ? 9.718 -3.699 -4.961 1.00 45.03 204 LEU A N 1
ATOM 1572 C CA . LEU A 1 204 ? 8.869 -2.814 -4.153 1.00 45.03 204 LEU A CA 1
ATOM 1573 C C . LEU A 1 204 ? 7.384 -2.773 -4.513 1.00 45.03 204 LEU A C 1
ATOM 1575 O O . LEU A 1 204 ? 6.583 -2.935 -3.596 1.00 45.03 204 LEU A O 1
ATOM 1579 N N . PRO A 1 205 ? 6.955 -2.600 -5.778 1.00 46.16 205 PRO A N 1
ATOM 1580 C CA . PRO A 1 205 ? 5.526 -2.632 -6.054 1.00 46.16 205 PRO A CA 1
ATOM 1581 C C . PRO A 1 205 ? 4.951 -4.035 -5.825 1.00 46.16 205 PRO A C 1
ATOM 1583 O O . PRO A 1 205 ? 3.765 -4.149 -5.572 1.00 46.16 205 PRO A O 1
ATOM 1586 N N . ILE A 1 206 ? 5.774 -5.093 -5.843 1.00 38.88 206 ILE A N 1
ATOM 1587 C CA . ILE A 1 206 ? 5.358 -6.467 -5.522 1.00 38.88 206 ILE A CA 1
ATOM 1588 C C . ILE A 1 206 ? 5.313 -6.694 -4.000 1.00 38.88 206 ILE A C 1
ATOM 1590 O O . ILE A 1 206 ? 4.369 -7.317 -3.528 1.00 38.88 206 ILE A O 1
ATOM 1594 N N . ARG A 1 207 ? 6.268 -6.155 -3.228 1.00 41.34 207 ARG A N 1
ATOM 1595 C CA . ARG A 1 207 ? 6.311 -6.187 -1.751 1.00 41.34 207 ARG A CA 1
ATOM 1596 C C . ARG A 1 207 ? 5.238 -5.320 -1.101 1.00 41.34 207 ARG A C 1
ATOM 1598 O O . ARG A 1 207 ? 4.741 -5.687 -0.050 1.00 41.34 207 ARG A O 1
ATOM 1605 N N . PHE A 1 208 ? 4.803 -4.246 -1.758 1.00 40.53 208 PHE A N 1
ATOM 1606 C CA . PHE A 1 208 ? 3.643 -3.470 -1.314 1.00 40.53 208 PHE A CA 1
ATOM 1607 C C . PHE A 1 208 ? 2.375 -4.328 -1.238 1.00 40.53 208 PHE A C 1
ATOM 1609 O O . PHE A 1 208 ? 1.528 -4.132 -0.371 1.00 40.53 208 PHE A O 1
ATOM 1616 N N . PHE A 1 209 ? 2.247 -5.296 -2.149 1.00 38.91 209 PHE A N 1
ATOM 1617 C CA . PHE A 1 209 ? 1.181 -6.286 -2.080 1.00 38.91 209 PHE A CA 1
ATOM 1618 C C . PHE A 1 209 ? 1.589 -7.490 -1.225 1.00 38.91 209 PHE A C 1
ATOM 1620 O O . PHE A 1 209 ? 0.712 -8.088 -0.621 1.00 38.91 209 PHE A O 1
ATOM 1627 N N . ALA A 1 210 ? 2.878 -7.840 -1.151 1.00 33.41 210 ALA A N 1
ATOM 1628 C CA . ALA A 1 210 ? 3.406 -8.990 -0.419 1.00 33.41 210 ALA A CA 1
ATOM 1629 C C . ALA A 1 210 ? 3.865 -8.640 0.994 1.00 33.41 210 ALA A C 1
ATOM 1631 O O . ALA A 1 210 ? 5.045 -8.375 1.191 1.00 33.41 210 ALA A O 1
ATOM 1632 N N . CYS A 1 211 ? 2.970 -8.729 1.981 1.00 32.53 211 CYS A N 1
ATOM 1633 C CA . CYS A 1 211 ? 3.416 -8.963 3.353 1.00 32.53 211 CYS A CA 1
ATOM 1634 C C . CYS A 1 211 ? 3.908 -10.425 3.439 1.00 32.53 211 CYS A C 1
ATOM 1636 O O . CYS A 1 211 ? 3.096 -11.336 3.246 1.00 32.53 211 CYS A O 1
ATOM 1638 N N . PRO A 1 212 ? 5.208 -10.692 3.664 1.00 34.25 212 PRO A N 1
ATOM 1639 C CA . PRO A 1 212 ? 5.764 -12.049 3.649 1.00 34.25 212 PRO A CA 1
ATOM 1640 C C . PRO A 1 212 ? 5.329 -12.920 4.834 1.00 34.25 212 PRO A C 1
ATOM 1642 O O . PRO A 1 212 ? 5.597 -14.114 4.817 1.00 34.25 212 PRO A O 1
ATOM 1645 N N . ASN A 1 213 ? 4.618 -12.349 5.812 1.00 33.62 213 ASN A N 1
ATOM 1646 C CA . ASN A 1 213 ? 4.096 -13.048 6.991 1.00 33.62 213 ASN A CA 1
ATOM 1647 C C . ASN A 1 213 ? 2.574 -13.291 6.936 1.00 33.62 213 ASN A C 1
ATOM 1649 O O . ASN A 1 213 ? 1.950 -13.637 7.935 1.00 33.62 213 ASN A O 1
ATOM 1653 N N . ALA A 1 214 ? 1.961 -13.144 5.756 1.00 30.73 214 ALA A N 1
ATOM 1654 C CA . ALA A 1 214 ? 0.629 -13.686 5.473 1.00 30.73 214 ALA A CA 1
ATOM 1655 C C . ALA A 1 214 ? 0.672 -15.166 5.018 1.00 30.73 214 ALA A C 1
ATOM 1657 O O . ALA A 1 214 ? -0.286 -15.643 4.414 1.00 30.73 214 ALA A O 1
ATOM 1658 N N . TYR A 1 215 ? 1.782 -15.873 5.263 1.00 31.44 215 TYR A N 1
ATOM 1659 C CA . TYR A 1 215 ? 1.986 -17.281 4.908 1.00 31.44 215 TYR A CA 1
ATOM 1660 C C . TYR A 1 215 ? 2.071 -18.161 6.153 1.00 31.44 215 TYR A C 1
ATOM 1662 O O . TYR A 1 215 ? 2.731 -17.737 7.127 1.00 31.44 215 TYR A O 1
#

Foldseek 3Di:
DQLVCLCPFPVVVLVVVVLVVPDDDLLSVLQVQLVVLSVVLVVCVVPDLLSSLVSLLSSLLSNLSSLLVVCCVVVNVVPSVVQDSVDLLSSLLVLVLLLVVLVVCLVQLWEWDADPVVSAIWIWGDDDPDTDIHGPDVLVQPPDPPPPDNDNVVVVVVSCVVDPHPVRVVVVSVVLSCVNCLQHDADPVGDHDPPPDPDCSSCRSVVSSDSVSND

Sequence (215 aa):
MVVKALIDHPVADWVSRKVYDRLSSRALSCAVNARNHLIRAQKIADISTTVSYFCATHATEEAVACFVASAKANGYRSWASKMNIRDHAQKVVVASYAQVIADHAEQIDLAIAHNPAADDLLAKVRSGDKEVVYPLGLRLFSFNEDGENPSPAAANDALVSQFPDIRTMVEYVHKRASFRDTALYARDEGAPDLRTSTDQTYALPIRFFACPNAY